Protein 1VJL (pdb70)

Radius of gyration: 20.39 Å; Cα contacts (8 Å, |Δi|>4): 576; chains: 2; bounding box: 59×48×48 Å

InterPro domains:
  IPR003729 Bifunctional nuclease domain [PF02577] (20-141)
  IPR003729 Bifunctional nuclease domain [PS51658] (1-141)
  IPR036104 Bifunctional nuclease superfamily [G3DSA:3.10.690.10] (1-151)
  IPR036104 Bifunctional nuclease superfamily [SSF103256] (2-145)

Structure (mmCIF, N/CA/C/O backbone):
data_1VJL
#
_entry.id   1VJL
#
_cell.length_a   43.509
_cell.length_b   51.061
_cell.length_c   72.974
_cell.angle_alpha   90.00
_cell.angle_beta   97.39
_cell.angle_gamma   90.00
#
_symmetry.space_group_name_H-M   'P 1 21 1'
#
loop_
_entity.id
_entity.type
_entity.pdbx_description
1 polymer 'hypothetical protein TM0160'
2 non-polymer 'CHLORIDE ION'
3 non-polymer 'UNKNOWN LIGAND'
4 water water
#
loop_
_atom_site.group_PDB
_atom_site.id
_atom_site.type_symbol
_atom_site.label_atom_id
_atom_site.label_alt_id
_atom_site.label_comp_id
_atom_site.label_asym_id
_atom_site.label_entity_id
_atom_site.label_seq_id
_atom_site.pdbx_PDB_ins_code
_atom_site.Cartn_x
_atom_site.Cartn_y
_atom_site.Cartn_z
_atom_site.occupancy
_atom_site.B_iso_or_equiv
_atom_site.auth_seq_id
_atom_site.auth_comp_id
_atom_site.auth_asym_id
_atom_site.auth_atom_id
_atom_site.pdbx_PDB_model_num
ATOM 1 N N . HIS A 1 12 ? -13.965 19.277 30.842 1.00 55.78 0 HIS A N 1
ATOM 2 C CA . HIS A 1 12 ? -13.277 17.944 30.790 1.00 55.98 0 HIS A CA 1
ATOM 3 C C . HIS A 1 12 ? -13.299 17.409 29.318 1.00 55.90 0 HIS A C 1
ATOM 4 O O . HIS A 1 12 ? -12.639 18.011 28.452 1.00 55.35 0 HIS A O 1
ATOM 19 N N . ARG A 1 14 ? -15.053 14.505 25.993 1.00 50.02 2 ARG A N 1
ATOM 20 C CA . ARG A 1 14 ? -16.191 13.896 25.331 1.00 48.14 2 ARG A CA 1
ATOM 21 C C . ARG A 1 14 ? -15.781 12.544 24.808 1.00 46.58 2 ARG A C 1
ATOM 22 O O . ARG A 1 14 ? -14.675 12.398 24.326 1.00 43.67 2 ARG A O 1
ATOM 30 N N . LYS A 1 15 ? -16.655 11.556 24.938 1.00 45.58 3 LYS A N 1
ATOM 31 C CA . LYS A 1 15 ? -16.354 10.240 24.422 1.00 46.18 3 LYS A CA 1
ATOM 32 C C . LYS A 1 15 ? -16.439 10.288 22.908 1.00 44.94 3 LYS A C 1
ATOM 33 O O . LYS A 1 15 ? -17.277 10.983 22.359 1.00 44.78 3 LYS A O 1
ATOM 39 N N . ALA A 1 16 ? -15.513 9.593 22.243 1.00 44.13 4 ALA A N 1
ATOM 40 C CA . ALA A 1 16 ? -15.439 9.569 20.794 1.00 43.06 4 ALA A CA 1
ATOM 41 C C . ALA A 1 16 ? -15.290 8.122 20.338 1.00 43.24 4 ALA A C 1
ATOM 42 O O . ALA A 1 16 ? -15.057 7.224 21.152 1.00 44.25 4 ALA A O 1
ATOM 44 N N . TRP A 1 17 ? -15.473 7.897 19.049 1.00 42.55 5 TRP A N 1
ATOM 45 C CA . TRP A 1 17 ? -15.290 6.568 18.455 1.00 42.61 5 TRP A CA 1
ATOM 46 C C . TRP A 1 17 ? -14.756 6.801 17.062 1.00 41.82 5 TRP A C 1
ATOM 47 O O . TRP A 1 17 ? -14.974 7.854 16.495 1.00 41.04 5 TRP A O 1
ATOM 58 N N . VAL A 1 18 ? -14.078 5.814 16.502 1.00 41.94 6 VAL A N 1
ATOM 59 C CA . VAL A 1 18 ? -13.648 5.914 15.091 1.00 41.42 6 VAL A CA 1
ATOM 60 C C . VAL A 1 18 ? -14.857 5.682 14.219 1.00 41.58 6 VAL A C 1
ATOM 61 O O . VAL A 1 18 ? -15.343 4.559 14.129 1.00 40.42 6 VAL A O 1
ATOM 65 N N . LYS A 1 19 ? -15.303 6.733 13.511 1.00 41.09 7 LYS A N 1
ATOM 66 C CA . LYS A 1 19 ? -16.414 6.657 12.588 1.00 42.46 7 LYS A CA 1
ATOM 67 C C . LYS A 1 19 ? -15.899 6.007 11.319 1.00 42.55 7 LYS A C 1
ATOM 68 O O . LYS A 1 19 ? -16.518 5.089 10.747 1.00 41.54 7 LYS A O 1
ATOM 74 N N . THR A 1 20 ? -14.740 6.447 10.857 1.00 43.17 8 THR A N 1
ATOM 75 C CA . THR A 1 20 ? -14.249 5.974 9.585 1.00 43.75 8 THR A CA 1
ATOM 76 C C . THR A 1 20 ? -12.748 6.224 9.469 1.00 43.22 8 THR A C 1
ATOM 77 O O . THR A 1 20 ? -12.219 7.100 10.114 1.00 41.59 8 THR A O 1
ATOM 81 N N . LEU A 1 21 ? -12.071 5.376 8.713 1.00 43.60 9 LEU A N 1
ATOM 82 C CA . LEU A 1 21 ? -10.688 5.584 8.287 1.00 44.63 9 LEU A CA 1
ATOM 83 C C . LEU A 1 21 ? -10.687 5.529 6.786 1.00 46.15 9 LEU A C 1
ATOM 84 O O . LEU A 1 21 ? -11.140 4.541 6.207 1.00 46.05 9 LEU A O 1
ATOM 89 N N . ALA A 1 22 ? -10.172 6.574 6.137 1.00 47.62 10 ALA A N 1
ATOM 90 C CA . ALA A 1 22 ? -10.092 6.595 4.688 1.00 48.37 10 ALA A CA 1
ATOM 91 C C . ALA A 1 22 ? -8.866 7.346 4.181 1.00 48.67 10 ALA A C 1
ATOM 92 O O . ALA A 1 22 ? -8.238 8.049 4.938 1.00 48.03 10 ALA A O 1
ATOM 94 N N . LEU A 1 23 ? -8.529 7.152 2.895 1.00 48.95 11 LEU A N 1
ATOM 95 C CA . LEU A 1 23 ? -7.533 7.970 2.206 1.00 48.96 11 LEU A CA 1
ATOM 96 C C . LEU A 1 23 ? -8.247 9.235 1.773 1.00 48.45 11 LEU A C 1
ATOM 97 O O . LEU A 1 23 ? -9.263 9.191 1.094 1.00 49.29 11 LEU A O 1
ATOM 102 N N . ASP A 1 24 ? -7.741 10.366 2.226 1.00 48.14 12 ASP A N 1
ATOM 103 C CA . ASP A 1 24 ? -8.127 11.661 1.708 1.00 47.67 12 ASP A CA 1
ATOM 104 C C . ASP A 1 24 ? -8.150 11.618 0.169 1.00 48.29 12 ASP A C 1
ATOM 105 O O . ASP A 1 24 ? -7.132 11.368 -0.432 1.00 48.02 12 ASP A O 1
ATOM 110 N N . ARG A 1 25 ? -9.296 11.871 -0.453 1.00 48.48 13 ARG A N 1
ATOM 111 C CA . ARG A 1 25 ? -9.417 11.777 -1.924 1.00 49.38 13 ARG A CA 1
ATOM 112 C C . ARG A 1 25 ? -8.639 12.837 -2.707 1.00 49.18 13 ARG A C 1
ATOM 113 O O . ARG A 1 25 ? -8.947 13.044 -3.861 1.00 50.46 13 ARG A O 1
ATOM 121 N N . VAL A 1 26 ? -7.680 13.545 -2.110 1.00 49.05 14 VAL A N 1
ATOM 122 C CA . VAL A 1 26 ? -6.860 14.489 -2.887 1.00 49.03 14 VAL A CA 1
ATOM 123 C C . VAL A 1 26 ? -5.412 14.235 -2.592 1.00 48.67 14 VAL A C 1
ATOM 124 O O . VAL A 1 26 ? -4.633 14.031 -3.513 1.00 48.70 14 VAL A O 1
ATOM 128 N N . SER A 1 27 ? -5.066 14.265 -1.318 1.00 48.71 15 SER A N 1
ATOM 129 C CA . SER A 1 27 ? -3.733 13.898 -0.832 1.00 49.07 15 SER A CA 1
ATOM 130 C C . SER A 1 27 ? -3.466 12.373 -0.710 1.00 49.07 15 SER A C 1
ATOM 131 O O . SER A 1 27 ? -2.335 11.966 -0.457 1.00 47.67 15 SER A O 1
ATOM 134 N N . ASN A 1 28 ? -4.500 11.552 -0.904 1.00 49.62 16 ASN A N 1
ATOM 135 C CA . ASN A 1 28 ? -4.402 10.072 -0.888 1.00 49.96 16 ASN A CA 1
ATOM 136 C C . ASN A 1 28 ? -3.582 9.567 0.288 1.00 50.04 16 ASN A C 1
ATOM 137 O O . ASN A 1 28 ? -2.774 8.631 0.199 1.00 51.83 16 ASN A O 1
ATOM 142 N N . THR A 1 29 ? -3.834 10.209 1.419 1.00 48.48 17 THR A N 1
ATOM 143 C CA . THR A 1 29 ? -3.285 9.795 2.664 1.00 47.29 17 THR A CA 1
ATOM 144 C C . THR A 1 29 ? -4.408 9.667 3.695 1.00 45.75 17 THR A C 1
ATOM 145 O O . THR A 1 29 ? -5.454 10.318 3.580 1.00 44.74 17 THR A O 1
ATOM 149 N N . PRO A 1 30 ? -4.166 8.820 4.695 1.00 43.26 18 PRO A N 1
ATOM 150 C CA . PRO A 1 30 ? -5.160 8.438 5.674 1.00 42.50 18 PRO A CA 1
ATOM 151 C C . PRO A 1 30 ? -5.664 9.559 6.563 1.00 41.74 18 PRO A C 1
ATOM 152 O O . PRO A 1 30 ? -4.881 10.379 7.099 1.00 41.40 18 PRO A O 1
ATOM 156 N N . VAL A 1 31 ? -6.974 9.580 6.770 1.00 40.61 19 VAL A N 1
ATOM 157 C CA . VAL A 1 31 ? -7.561 10.437 7.783 1.00 40.01 19 VAL A CA 1
ATOM 158 C C . VAL A 1 31 ? -8.547 9.612 8.594 1.00 40.59 19 VAL A C 1
ATOM 159 O O . VAL A 1 31 ? -9.320 8.814 8.045 1.00 41.13 19 VAL A O 1
ATOM 163 N N . VAL A 1 32 ? -8.462 9.769 9.894 1.00 41.40 20 VAL A N 1
ATOM 164 C CA . VAL A 1 32 ? -9.354 9.092 10.850 1.00 42.33 20 VAL A CA 1
ATOM 165 C C . VAL A 1 32 ? -10.447 10.121 11.161 1.00 42.04 20 VAL A C 1
ATOM 166 O O . VAL A 1 32 ? -10.123 11.190 11.688 1.00 41.52 20 VAL A O 1
ATOM 170 N N . ILE A 1 33 ? -11.707 9.822 10.844 1.00 40.70 21 ILE A N 1
ATOM 171 C CA . ILE A 1 33 ? -12.825 10.667 11.299 1.00 40.68 21 ILE A CA 1
ATOM 172 C C . ILE A 1 33 ? -13.321 10.085 12.614 1.00 40.32 21 ILE A C 1
ATOM 173 O O . ILE A 1 33 ? -13.850 8.963 12.645 1.00 39.43 21 ILE A O 1
ATOM 178 N N . LEU A 1 34 ? -13.148 10.845 13.696 1.00 39.28 22 LEU A N 1
ATOM 179 C CA . LEU A 1 34 ? -13.686 10.486 14.976 1.00 38.90 22 LEU A CA 1
ATOM 180 C C . LEU A 1 34 ? -15.029 11.149 15.183 1.00 38.22 22 LEU A C 1
ATOM 181 O O . LEU A 1 34 ? -15.145 12.338 14.966 1.00 36.72 22 LEU A O 1
ATOM 186 N N . GLY A 1 35 ? -16.014 10.380 15.631 1.00 36.33 23 GLY A N 1
ATOM 187 C CA . GLY A 1 35 ? -17.323 10.901 15.944 1.00 36.55 23 GLY A CA 1
ATOM 188 C C . GLY A 1 35 ? -17.312 11.295 17.403 1.00 37.91 23 GLY A C 1
ATOM 189 O O . GLY A 1 35 ? -16.631 10.674 18.222 1.00 39.65 23 GLY A O 1
ATOM 190 N N . ILE A 1 36 ? -18.010 12.357 17.745 1.00 38.09 24 ILE A N 1
ATOM 191 C CA . ILE A 1 36 ? -18.077 12.815 19.141 1.00 38.45 24 ILE A CA 1
ATOM 192 C C . ILE A 1 36 ? -19.436 12.382 19.667 1.00 40.18 24 ILE A C 1
ATOM 193 O O . ILE A 1 36 ? -20.479 12.914 19.268 1.00 38.39 24 ILE A O 1
ATOM 198 N N . GLU A 1 37 ? -19.446 11.395 20.554 1.00 42.18 25 GLU A N 1
ATOM 199 C CA . GLU A 1 37 ? -20.730 10.934 21.067 1.00 44.83 25 GLU A CA 1
ATOM 200 C C . GLU A 1 37 ? -21.533 12.074 21.725 1.00 44.62 25 GLU A C 1
ATOM 201 O O . GLU A 1 37 ? -20.980 13.039 22.303 1.00 45.84 25 GLU A O 1
ATOM 207 N N . GLY A 1 38 ? -22.843 11.984 21.579 1.00 44.67 26 GLY A N 1
ATOM 208 C CA . GLY A 1 38 ? -23.748 12.988 22.113 1.00 44.54 26 GLY A CA 1
ATOM 209 C C . GLY A 1 38 ? -23.861 14.196 21.208 1.00 43.89 26 GLY A C 1
ATOM 210 O O . GLY A 1 38 ? -24.521 15.183 21.587 1.00 45.14 26 GLY A O 1
ATOM 211 N N . THR A 1 39 ? -23.233 14.127 20.021 1.00 42.97 27 THR A N 1
ATOM 212 C CA . THR A 1 39 ? -23.301 15.190 19.022 1.00 41.46 27 THR A CA 1
ATOM 213 C C . THR A 1 39 ? -23.349 14.694 17.582 1.00 40.37 27 THR A C 1
ATOM 214 O O . THR A 1 39 ? -23.137 13.523 17.297 1.00 41.49 27 THR A O 1
ATOM 218 N N . ASN A 1 40 ? -23.575 15.635 16.682 1.00 38.95 28 ASN A N 1
ATOM 219 C CA . ASN A 1 40 ? -23.376 15.427 15.242 1.00 38.63 28 ASN A CA 1
ATOM 220 C C . ASN A 1 40 ? -22.030 15.941 14.705 1.00 37.91 28 ASN A C 1
ATOM 221 O O . ASN A 1 40 ? -21.852 16.206 13.517 1.00 37.71 28 ASN A O 1
ATOM 226 N N . ARG A 1 41 ? -21.071 16.027 15.593 1.00 38.31 29 ARG A N 1
ATOM 227 C CA . ARG A 1 41 ? -19.793 16.601 15.265 1.00 38.28 29 ARG A CA 1
ATOM 228 C C . ARG A 1 41 ? -18.771 15.513 15.021 1.00 37.80 29 ARG A C 1
ATOM 229 O O . ARG A 1 41 ? -18.855 14.440 15.599 1.00 37.56 29 ARG A O 1
ATOM 237 N N . VAL A 1 42 ? -17.782 15.816 14.186 1.00 36.75 30 VAL A N 1
ATOM 238 C CA . VAL A 1 42 ? -16.673 14.901 13.984 1.00 36.23 30 VAL A CA 1
ATOM 239 C C . VAL A 1 42 ? -15.364 15.653 13.991 1.00 36.47 30 VAL A C 1
ATOM 240 O O . VAL A 1 42 ? -15.296 16.835 13.619 1.00 36.01 30 VAL A O 1
ATOM 244 N N . LEU A 1 43 ? -14.342 14.916 14.379 1.00 37.57 31 LEU A N 1
ATOM 245 C CA . LEU A 1 43 ? -12.955 15.414 14.417 1.00 38.71 31 LEU A CA 1
ATOM 246 C C . LEU A 1 43 ? -12.067 14.591 13.473 1.00 37.48 31 LEU A C 1
ATOM 247 O O . LEU A 1 43 ? -11.737 13.424 13.793 1.00 36.34 31 LEU A O 1
ATOM 252 N N . PRO A 1 44 ? -11.668 15.176 12.337 1.00 37.68 32 PRO A N 1
ATOM 253 C CA . PRO A 1 44 ? -10.732 14.515 11.446 1.00 38.12 32 PRO A CA 1
ATOM 254 C C . PRO A 1 44 ? -9.273 14.591 11.944 1.00 38.93 32 PRO A C 1
ATOM 255 O O . PRO A 1 44 ? -8.836 15.662 12.372 1.00 37.31 32 PRO A O 1
ATOM 259 N N . ILE A 1 45 ? -8.562 13.468 11.951 1.00 39.36 33 ILE A N 1
ATOM 260 C CA . ILE A 1 45 ? -7.122 13.462 12.268 1.00 40.34 33 ILE A CA 1
ATOM 261 C C . ILE A 1 45 ? -6.362 12.740 11.180 1.00 42.40 33 ILE A C 1
ATOM 262 O O . ILE A 1 45 ? -6.632 11.560 10.913 1.00 43.66 33 ILE A O 1
ATOM 267 N N . TRP A 1 46 ? -5.430 13.436 10.536 1.00 42.73 34 TRP A N 1
ATOM 268 C CA . TRP A 1 46 ? -4.624 12.880 9.438 1.00 44.57 34 TRP A CA 1
ATOM 269 C C . TRP A 1 46 ? -3.453 12.111 10.050 1.00 45.32 34 TRP A C 1
ATOM 270 O O . TRP A 1 46 ? -2.832 12.588 11.000 1.00 46.51 34 TRP A O 1
ATOM 281 N N . ILE A 1 47 ? -3.189 10.917 9.535 1.00 43.82 35 ILE A N 1
ATOM 282 C CA . ILE A 1 47 ? -2.144 10.068 10.077 1.00 44.31 35 ILE A CA 1
ATOM 283 C C . ILE A 1 47 ? -1.291 9.539 8.930 1.00 43.44 35 ILE A C 1
ATOM 284 O O . ILE A 1 47 ? -1.636 9.714 7.765 1.00 44.02 35 ILE A O 1
ATOM 289 N N . GLY A 1 48 ? -0.166 8.888 9.270 1.00 44.67 36 GLY A N 1
ATOM 290 C CA . GLY A 1 48 ? 0.757 8.382 8.241 1.00 43.98 36 GLY A CA 1
ATOM 291 C C . GLY A 1 48 ? 0.250 7.114 7.579 1.00 43.19 36 GLY A C 1
ATOM 292 O O . GLY A 1 48 ? -0.719 6.514 8.042 1.00 41.24 36 GLY A O 1
ATOM 293 N N . ALA A 1 49 ? 0.905 6.736 6.477 1.00 41.91 37 ALA A N 1
ATOM 294 C CA . ALA A 1 49 ? 0.535 5.572 5.719 1.00 41.11 37 ALA A CA 1
ATOM 295 C C . ALA A 1 49 ? 0.638 4.330 6.581 1.00 41.62 37 ALA A C 1
ATOM 296 O O . ALA A 1 49 ? -0.313 3.603 6.737 1.00 41.28 37 ALA A O 1
ATOM 298 N N . CYS A 1 50 ? 1.774 4.122 7.201 1.00 42.66 38 CYS A N 1
ATOM 299 C CA . CYS A 1 50 ? 1.918 2.999 8.119 1.00 43.61 38 CYS A CA 1
ATOM 300 C C . CYS A 1 50 ? 0.976 2.981 9.286 1.00 44.33 38 CYS A C 1
ATOM 301 O O . CYS A 1 50 ? 0.544 1.912 9.670 1.00 44.84 38 CYS A O 1
ATOM 304 N N . GLU A 1 51 ? 0.677 4.131 9.891 1.00 44.41 39 GLU A N 1
ATOM 305 C CA . GLU A 1 51 ? -0.256 4.162 11.026 1.00 44.00 39 GLU A CA 1
ATOM 306 C C . GLU A 1 51 ? -1.663 3.823 10.513 1.00 44.01 39 GLU A C 1
ATOM 307 O O . GLU A 1 51 ? -2.401 3.095 11.151 1.00 45.48 39 GLU A O 1
ATOM 313 N N . GLY A 1 52 ? -2.008 4.333 9.344 1.00 41.67 40 GLY A N 1
ATOM 314 C CA . GLY A 1 52 ? -3.318 4.075 8.729 1.00 41.27 40 GLY A CA 1
ATOM 315 C C . GLY A 1 52 ? -3.520 2.606 8.416 1.00 42.15 40 GLY A C 1
ATOM 316 O O . GLY A 1 52 ? -4.570 2.064 8.675 1.00 42.35 40 GLY A O 1
ATOM 317 N N . HIS A 1 53 ? -2.503 1.953 7.867 1.00 42.88 41 HIS A N 1
ATOM 318 C CA . HIS A 1 53 ? -2.545 0.488 7.656 1.00 43.71 41 HIS A CA 1
ATOM 319 C C . HIS A 1 53 ? -2.732 -0.287 8.968 1.00 43.51 41 HIS A C 1
ATOM 320 O O . HIS A 1 53 ? -3.540 -1.196 9.032 1.00 45.00 41 HIS A O 1
ATOM 327 N N . ALA A 1 54 ? -2.011 0.092 10.006 1.00 44.10 42 ALA A N 1
ATOM 328 C CA . ALA A 1 54 ? -2.110 -0.554 11.324 1.00 44.03 42 ALA A CA 1
ATOM 329 C C . ALA A 1 54 ? -3.507 -0.366 11.888 1.00 44.09 42 ALA A C 1
ATOM 330 O O . ALA A 1 54 ? -4.080 -1.268 12.467 1.00 45.61 42 ALA A O 1
ATOM 332 N N . LEU A 1 55 ? -4.070 0.826 11.700 1.00 43.80 43 LEU A N 1
ATOM 333 C CA . LEU A 1 55 ? -5.420 1.104 12.184 1.00 43.48 43 LEU A CA 1
ATOM 334 C C . LEU A 1 55 ? -6.455 0.352 11.376 1.00 42.34 43 LEU A C 1
ATOM 335 O O . LEU A 1 55 ? -7.410 -0.105 11.919 1.00 43.04 43 LEU A O 1
ATOM 340 N N . ALA A 1 56 ? -6.268 0.251 10.076 1.00 41.15 44 ALA A N 1
ATOM 341 C CA . ALA A 1 56 ? -7.175 -0.540 9.242 1.00 41.31 44 ALA A CA 1
ATOM 342 C C . ALA A 1 56 ? -7.234 -1.982 9.740 1.00 41.40 44 ALA A C 1
ATOM 343 O O . ALA A 1 56 ? -8.314 -2.569 9.906 1.00 39.72 44 ALA A O 1
ATOM 345 N N . LEU A 1 57 ? -6.055 -2.571 9.911 1.00 41.76 45 LEU A N 1
ATOM 346 C CA . LEU A 1 57 ? -5.974 -3.958 10.323 1.00 42.58 45 LEU A CA 1
ATOM 347 C C . LEU A 1 57 ? -6.721 -4.129 11.622 1.00 42.36 45 LEU A C 1
ATOM 348 O O . LEU A 1 57 ? -7.486 -5.075 11.774 1.00 42.09 45 LEU A O 1
ATOM 353 N N . ALA A 1 58 ? -6.537 -3.163 12.524 1.00 42.24 46 ALA A N 1
ATOM 354 C CA . ALA A 1 58 ? -7.162 -3.212 13.846 1.00 42.32 46 ALA A CA 1
ATOM 355 C C . ALA A 1 58 ? -8.681 -3.041 13.714 1.00 42.48 46 ALA A C 1
ATOM 356 O O . ALA A 1 58 ? -9.459 -3.719 14.363 1.00 41.60 46 ALA A O 1
ATOM 366 N N . GLU A 1 60 ? -10.517 -3.815 11.227 1.00 45.38 48 GLU A N 1
ATOM 367 C CA . GLU A 1 60 ? -11.021 -5.043 10.621 1.00 46.27 48 GLU A CA 1
ATOM 368 C C . GLU A 1 60 ? -11.050 -6.180 11.617 1.00 46.99 48 GLU A C 1
ATOM 369 O O . GLU A 1 60 ? -11.691 -7.189 11.377 1.00 46.18 48 GLU A O 1
ATOM 375 N N . LYS A 1 61 ? -10.350 -5.987 12.731 1.00 48.63 49 LYS A N 1
ATOM 376 C CA . LYS A 1 61 ? -10.162 -6.987 13.771 1.00 50.45 49 LYS A CA 1
ATOM 377 C C . LYS A 1 61 ? -9.534 -8.189 13.093 1.00 52.50 49 LYS A C 1
ATOM 378 O O . LYS A 1 61 ? -9.909 -9.314 13.263 1.00 51.80 49 LYS A O 1
ATOM 392 N N . GLU A 1 63 ? -7.251 -11.115 12.171 1.00 58.19 51 GLU A N 1
ATOM 393 C CA . GLU A 1 63 ? -6.547 -12.145 12.953 1.00 58.08 51 GLU A CA 1
ATOM 394 C C . GLU A 1 63 ? -5.267 -12.581 12.238 1.00 57.29 51 GLU A C 1
ATOM 395 O O . GLU A 1 63 ? -5.319 -13.019 11.080 1.00 56.90 51 GLU A O 1
ATOM 397 N N . PHE A 1 64 ? -4.130 -12.460 12.925 1.00 56.97 52 PHE A N 1
ATOM 398 C CA . PHE A 1 64 ? -2.818 -12.793 12.338 1.00 56.49 52 PHE A CA 1
ATOM 399 C C . PHE A 1 64 ? -2.050 -13.763 13.159 1.00 54.98 52 PHE A C 1
ATOM 400 O O . PHE A 1 64 ? -2.036 -13.638 14.370 1.00 54.38 52 PHE A O 1
ATOM 408 N N . PRO A 1 65 ? -1.320 -14.657 12.499 1.00 53.04 53 PRO A N 1
ATOM 409 C CA . PRO A 1 65 ? -0.496 -15.627 13.192 1.00 51.99 53 PRO A CA 1
ATOM 410 C C . PRO A 1 65 ? 0.606 -15.010 14.027 1.00 50.57 53 PRO A C 1
ATOM 411 O O . PRO A 1 65 ? 0.949 -15.575 15.071 1.00 50.72 53 PRO A O 1
ATOM 415 N N . ARG A 1 66 ? 1.157 -13.871 13.587 1.00 48.35 54 ARG A N 1
ATOM 416 C CA . ARG A 1 66 ? 2.232 -13.211 14.311 1.00 46.51 54 ARG A CA 1
ATOM 417 C C . ARG A 1 66 ? 1.799 -11.859 14.869 1.00 45.31 54 ARG A C 1
ATOM 418 O O . ARG A 1 66 ? 1.034 -11.138 14.245 1.00 45.36 54 ARG A O 1
ATOM 426 N N . PRO A 1 67 ? 2.321 -11.509 16.037 1.00 44.94 55 PRO A N 1
ATOM 427 C CA . PRO A 1 67 ? 2.026 -10.213 16.651 1.00 45.66 55 PRO A CA 1
ATOM 428 C C . PRO A 1 67 ? 2.577 -9.074 15.844 1.00 45.10 55 PRO A C 1
ATOM 429 O O . PRO A 1 67 ? 3.762 -9.056 15.577 1.00 46.48 55 PRO A O 1
ATOM 433 N N . LEU A 1 68 ? 1.726 -8.113 15.469 1.00 44.23 56 LEU A N 1
ATOM 434 C CA . LEU A 1 68 ? 2.193 -6.872 14.891 1.00 43.40 56 LEU A CA 1
ATOM 435 C C . LEU A 1 68 ? 2.583 -5.974 16.041 1.00 42.47 56 LEU A C 1
ATOM 436 O O . LEU A 1 68 ? 2.496 -6.398 17.168 1.00 41.78 56 LEU A O 1
ATOM 441 N N . THR A 1 69 ? 3.052 -4.758 15.767 1.00 41.93 57 THR A N 1
ATOM 442 C CA . THR A 1 69 ? 3.730 -3.919 16.760 1.00 42.46 57 THR A CA 1
ATOM 443 C C . THR A 1 69 ? 2.818 -3.563 17.882 1.00 42.12 57 THR A C 1
ATOM 444 O O . THR A 1 69 ? 3.215 -3.566 19.039 1.00 41.83 57 THR A O 1
ATOM 448 N N . HIS A 1 70 ? 1.563 -3.268 17.554 1.00 42.54 58 HIS A N 1
ATOM 449 C CA . HIS A 1 70 ? 0.635 -2.878 18.605 1.00 42.28 58 HIS A CA 1
ATOM 450 C C . HIS A 1 70 ? 0.228 -4.040 19.419 1.00 41.85 58 HIS A C 1
ATOM 451 O O . HIS A 1 70 ? 0.023 -3.907 20.598 1.00 42.15 58 HIS A O 1
ATOM 458 N N . ASP A 1 71 ? 0.128 -5.205 18.798 1.00 42.85 59 ASP A N 1
ATOM 459 C CA . ASP A 1 71 ? -0.087 -6.391 19.573 1.00 43.10 59 ASP A CA 1
ATOM 460 C C . ASP A 1 71 ? 1.017 -6.668 20.562 1.00 43.37 59 ASP A C 1
ATOM 461 O O . ASP A 1 71 ? 0.748 -7.186 21.646 1.00 42.41 59 ASP A O 1
ATOM 466 N N . LEU A 1 72 ? 2.256 -6.423 20.141 1.00 43.04 60 LEU A N 1
ATOM 467 C CA . LEU A 1 72 ? 3.414 -6.639 20.971 1.00 41.93 60 LEU A CA 1
ATOM 468 C C . LEU A 1 72 ? 3.318 -5.706 22.150 1.00 41.98 60 LEU A C 1
ATOM 469 O O . LEU A 1 72 ? 3.589 -6.094 23.272 1.00 40.69 60 LEU A O 1
ATOM 474 N N . LEU A 1 73 ? 2.927 -4.473 21.906 1.00 42.43 61 LEU A N 1
ATOM 475 C CA . LEU A 1 73 ? 2.794 -3.533 23.011 1.00 42.09 61 LEU A CA 1
ATOM 476 C C . LEU A 1 73 ? 1.761 -4.020 23.974 1.00 41.92 61 LEU A C 1
ATOM 477 O O . LEU A 1 73 ? 1.932 -3.910 25.168 1.00 42.16 61 LEU A O 1
ATOM 482 N N . LEU A 1 74 ? 0.641 -4.522 23.474 1.00 42.86 62 LEU A N 1
ATOM 483 C CA . LEU A 1 74 ? -0.419 -4.951 24.390 1.00 41.99 62 LEU A CA 1
ATOM 484 C C . LEU A 1 74 ? 0.043 -6.175 25.121 1.00 41.67 62 LEU A C 1
ATOM 485 O O . LEU A 1 74 ? -0.286 -6.344 26.302 1.00 40.77 62 LEU A O 1
ATOM 490 N N . SER A 1 75 ? 0.844 -7.033 24.503 1.00 41.35 63 SER A N 1
ATOM 491 C CA . SER A 1 75 ? 1.343 -8.207 25.310 1.00 42.68 63 SER A CA 1
ATOM 492 C C . SER A 1 75 ? 2.323 -7.804 26.372 1.00 42.23 63 SER A C 1
ATOM 493 O O . SER A 1 75 ? 2.467 -8.489 27.329 1.00 42.67 63 SER A O 1
ATOM 496 N N . VAL A 1 76 ? 3.078 -6.743 26.131 1.00 43.89 64 VAL A N 1
ATOM 497 C CA . VAL A 1 76 ? 3.966 -6.189 27.158 1.00 43.25 64 VAL A CA 1
ATOM 498 C C . VAL A 1 76 ? 3.164 -5.691 28.336 1.00 43.19 64 VAL A C 1
ATOM 499 O O . VAL A 1 76 ? 3.496 -5.958 29.491 1.00 42.82 64 VAL A O 1
ATOM 503 N N . LEU A 1 77 ? 2.080 -4.982 28.027 1.00 43.83 65 LEU A N 1
ATOM 504 C CA . LEU A 1 77 ? 1.172 -4.487 29.056 1.00 44.00 65 LEU A CA 1
ATOM 505 C C . LEU A 1 77 ? 0.697 -5.643 29.914 1.00 44.37 65 LEU A C 1
ATOM 506 O O . LEU A 1 77 ? 0.850 -5.642 31.123 1.00 43.74 65 LEU A O 1
ATOM 511 N N . GLU A 1 78 ? 0.171 -6.654 29.240 1.00 45.59 66 GLU A N 1
ATOM 512 C CA . GLU A 1 78 ? -0.368 -7.850 29.906 1.00 46.51 66 GLU A CA 1
ATOM 513 C C . GLU A 1 78 ? 0.656 -8.547 30.789 1.00 45.86 66 GLU A C 1
ATOM 514 O O . GLU A 1 78 ? 0.381 -8.871 31.940 1.00 46.30 66 GLU A O 1
ATOM 520 N N . SER A 1 79 ? 1.839 -8.794 30.247 1.00 45.78 67 SER A N 1
ATOM 521 C CA . SER A 1 79 ? 2.978 -9.333 30.994 1.00 44.90 67 SER A CA 1
ATOM 522 C C . SER A 1 79 ? 3.297 -8.557 32.247 1.00 44.82 67 SER A C 1
ATOM 523 O O . SER A 1 79 ? 3.658 -9.135 33.261 1.00 43.83 67 SER A O 1
ATOM 526 N N . LEU A 1 80 ? 3.146 -7.249 32.193 1.00 44.39 68 LEU A N 1
ATOM 527 C CA . LEU A 1 80 ? 3.461 -6.395 33.332 1.00 44.72 68 LEU A CA 1
ATOM 528 C C . LEU A 1 80 ? 2.233 -6.079 34.192 1.00 44.79 68 LEU A C 1
ATOM 529 O O . LEU A 1 80 ? 2.290 -5.242 35.093 1.00 45.44 68 LEU A O 1
ATOM 534 N N . GLU A 1 81 ? 1.134 -6.788 33.943 1.00 45.16 69 GLU A N 1
ATOM 535 C CA . GLU A 1 81 ? -0.105 -6.685 34.745 1.00 44.71 69 GLU A CA 1
ATOM 536 C C . GLU A 1 81 ? -0.718 -5.293 34.664 1.00 44.43 69 GLU A C 1
ATOM 537 O O . GLU A 1 81 ? -0.914 -4.610 35.661 1.00 44.23 69 GLU A O 1
ATOM 543 N N . ALA A 1 82 ? -1.016 -4.896 33.434 1.00 44.56 70 ALA A N 1
ATOM 544 C CA . ALA A 1 82 ? -1.503 -3.586 33.129 1.00 45.01 70 ALA A CA 1
ATOM 545 C C . ALA A 1 82 ? -2.368 -3.698 31.889 1.00 44.96 70 ALA A C 1
ATOM 546 O O . ALA A 1 82 ? -2.193 -4.619 31.041 1.00 43.46 70 ALA A O 1
ATOM 548 N N . ARG A 1 83 ? -3.262 -2.726 31.744 1.00 44.42 71 ARG A N 1
ATOM 549 C CA . ARG A 1 83 ? -4.137 -2.697 30.594 1.00 44.95 71 ARG A CA 1
ATOM 550 C C . ARG A 1 83 ? -4.277 -1.279 30.131 1.00 43.47 71 ARG A C 1
ATOM 551 O O . ARG A 1 83 ? -4.058 -0.347 30.903 1.00 42.79 71 ARG A O 1
ATOM 559 N N . VAL A 1 84 ? -4.683 -1.118 28.883 1.00 42.90 72 VAL A N 1
ATOM 560 C CA . VAL A 1 84 ? -5.121 0.198 28.398 1.00 43.39 72 VAL A CA 1
ATOM 561 C C . VAL A 1 84 ? -6.441 0.546 29.099 1.00 43.32 72 VAL A C 1
ATOM 562 O O . VAL A 1 84 ? -7.360 -0.287 29.192 1.00 45.20 72 VAL A O 1
ATOM 566 N N . ASP A 1 85 ? -6.490 1.746 29.660 1.00 41.87 73 ASP A N 1
ATOM 567 C CA . ASP A 1 85 ? -7.643 2.216 30.386 1.00 41.42 73 ASP A CA 1
ATOM 568 C C . ASP A 1 85 ? -8.507 3.091 29.510 1.00 41.14 73 ASP A C 1
ATOM 569 O O . ASP A 1 85 ? -9.738 2.960 29.501 1.00 40.43 73 ASP A O 1
ATOM 574 N N . LYS A 1 86 ? -7.851 3.998 28.798 1.00 40.47 74 LYS A N 1
ATOM 575 C CA . LYS A 1 86 ? -8.529 4.942 27.939 1.00 40.78 74 LYS A CA 1
ATOM 576 C C . LYS A 1 86 ? -7.475 5.727 27.229 1.00 40.42 74 LYS A C 1
ATOM 577 O O . LYS A 1 86 ? -6.291 5.680 27.577 1.00 41.16 74 LYS A O 1
ATOM 583 N N . VAL A 1 87 ? -7.924 6.534 26.296 1.00 40.32 75 VAL A N 1
ATOM 584 C CA . VAL A 1 87 ? -7.061 7.264 25.432 1.00 41.07 75 VAL A CA 1
ATOM 585 C C . VAL A 1 87 ? -7.734 8.640 25.292 1.00 40.78 75 VAL A C 1
ATOM 586 O O . VAL A 1 87 ? -8.946 8.705 25.197 1.00 40.27 75 VAL A O 1
ATOM 590 N N . ILE A 1 88 ? -6.946 9.715 25.333 1.00 41.59 76 ILE A N 1
ATOM 591 C CA . ILE A 1 88 ? -7.420 11.076 25.279 1.00 42.35 76 ILE A CA 1
ATOM 592 C C . ILE A 1 88 ? -6.675 11.825 24.185 1.00 43.33 76 ILE A C 1
ATOM 593 O O . ILE A 1 88 ? -5.453 11.851 24.218 1.00 43.13 76 ILE A O 1
ATOM 598 N N . ILE A 1 89 ? -7.399 12.389 23.213 1.00 44.41 77 ILE A N 1
ATOM 599 C CA . ILE A 1 89 ? -6.852 13.377 22.281 1.00 44.87 77 ILE A CA 1
ATOM 600 C C . ILE A 1 89 ? -7.161 14.732 22.886 1.00 44.86 77 ILE A C 1
ATOM 601 O O . ILE A 1 89 ? -8.327 15.111 23.001 1.00 44.73 77 ILE A O 1
ATOM 606 N N . HIS A 1 90 ? -6.118 15.449 23.295 1.00 45.64 78 HIS A N 1
ATOM 607 C CA . HIS A 1 90 ? -6.297 16.579 24.208 1.00 46.09 78 HIS A CA 1
ATOM 608 C C . HIS A 1 90 ? -5.860 17.946 23.702 1.00 46.73 78 HIS A C 1
ATOM 609 O O . HIS A 1 90 ? -6.412 18.974 24.162 1.00 46.88 78 HIS A O 1
ATOM 616 N N . SER A 1 91 ? -4.903 17.993 22.781 1.00 47.32 79 SER A N 1
ATOM 617 C CA . SER A 1 91 ? -4.388 19.275 22.335 1.00 47.69 79 SER A CA 1
ATOM 618 C C . SER A 1 91 ? -4.046 19.287 20.887 1.00 49.16 79 SER A C 1
ATOM 619 O O . SER A 1 91 ? -3.888 18.245 20.273 1.00 47.79 79 SER A O 1
ATOM 622 N N . LEU A 1 92 ? -3.925 20.500 20.357 1.00 50.82 80 LEU A N 1
ATOM 623 C CA . LEU A 1 92 ? -3.441 20.719 19.000 1.00 51.95 80 LEU A CA 1
ATOM 624 C C . LEU A 1 92 ? -2.415 21.837 19.023 1.00 52.59 80 LEU A C 1
ATOM 625 O O . LEU A 1 92 ? -2.642 22.878 19.619 1.00 52.63 80 LEU A O 1
ATOM 630 N N . LYS A 1 93 ? -1.269 21.583 18.403 1.00 53.93 81 LYS A N 1
ATOM 631 C CA . LYS A 1 93 ? -0.179 22.545 18.306 1.00 54.92 81 LYS A CA 1
ATOM 632 C C . LYS A 1 93 ? 0.435 22.405 16.925 1.00 55.03 81 LYS A C 1
ATOM 633 O O . LYS A 1 93 ? 0.874 21.318 16.563 1.00 55.72 81 LYS A O 1
ATOM 639 N N . ASP A 1 94 ? 0.438 23.499 16.162 1.00 55.47 82 ASP A N 1
ATOM 640 C CA . ASP A 1 94 ? 1.071 23.561 14.837 1.00 55.56 82 ASP A CA 1
ATOM 641 C C . ASP A 1 94 ? 0.787 22.323 14.015 1.00 54.66 82 ASP A C 1
ATOM 642 O O . ASP A 1 94 ? 1.698 21.577 13.645 1.00 54.87 82 ASP A O 1
ATOM 647 N N . ASN A 1 95 ? -0.495 22.106 13.752 1.00 53.80 83 ASN A N 1
ATOM 648 C CA . ASN A 1 95 ? -0.954 20.970 12.965 1.00 53.58 83 ASN A CA 1
ATOM 649 C C . ASN A 1 95 ? -0.760 19.611 13.601 1.00 51.47 83 ASN A C 1
ATOM 650 O O . ASN A 1 95 ? -1.013 18.612 12.939 1.00 53.19 83 ASN A O 1
ATOM 655 N N . THR A 1 96 ? -0.321 19.550 14.858 1.00 49.54 84 THR A N 1
ATOM 656 C CA . THR A 1 96 ? -0.117 18.269 15.542 1.00 47.56 84 THR A CA 1
ATOM 657 C C . THR A 1 96 ? -1.074 18.077 16.689 1.00 45.69 84 THR A C 1
ATOM 658 O O . THR A 1 96 ? -1.136 18.913 17.583 1.00 45.07 84 THR A O 1
ATOM 662 N N . PHE A 1 97 ? -1.818 16.978 16.655 1.00 43.49 85 PHE A N 1
ATOM 663 C CA . PHE A 1 97 ? -2.651 16.557 17.788 1.00 43.76 85 PHE A CA 1
ATOM 664 C C . PHE A 1 97 ? -1.788 15.795 18.771 1.00 42.85 85 PHE A C 1
ATOM 665 O O . PHE A 1 97 ? -0.986 14.970 18.377 1.00 42.75 85 PHE A O 1
ATOM 673 N N . TYR A 1 98 ? -1.996 16.066 20.047 1.00 42.15 86 TYR A N 1
ATOM 674 C CA . TYR A 1 98 ? -1.304 15.383 21.140 1.00 43.33 86 TYR A CA 1
ATOM 675 C C . TYR A 1 98 ? -2.293 14.525 21.918 1.00 42.68 86 TYR A C 1
ATOM 676 O O . TYR A 1 98 ? -3.423 14.935 22.172 1.00 42.42 86 TYR A O 1
ATOM 685 N N . ALA A 1 99 ? -1.868 13.314 22.263 1.00 43.24 87 ALA A N 1
ATOM 686 C CA . ALA A 1 99 ? -2.702 12.391 22.996 1.00 43.21 87 ALA A CA 1
ATOM 687 C C . ALA A 1 99 ? -2.044 11.861 24.248 1.00 43.83 87 ALA A C 1
ATOM 688 O O . ALA A 1 99 ? -0.833 11.976 24.447 1.00 42.92 87 ALA A O 1
ATOM 690 N N . THR A 1 100 ? -2.880 11.257 25.088 1.00 43.84 88 THR A N 1
ATOM 691 C CA . THR A 1 100 ? -2.428 10.551 26.266 1.00 43.75 88 THR A CA 1
ATOM 692 C C . THR A 1 100 ? -2.929 9.137 26.221 1.00 43.77 88 THR A C 1
ATOM 693 O O . THR A 1 100 ? -4.143 8.926 26.077 1.00 43.76 88 THR A O 1
ATOM 697 N N . LEU A 1 101 ? -2.011 8.182 26.381 1.00 43.85 89 LEU A N 1
ATOM 698 C CA . LEU A 1 101 ? -2.378 6.790 26.614 1.00 43.93 89 LEU A CA 1
ATOM 699 C C . LEU A 1 101 ? -2.431 6.586 28.108 1.00 44.12 89 LEU A C 1
ATOM 700 O O . LEU A 1 101 ? -1.424 6.747 28.795 1.00 44.57 89 LEU A O 1
ATOM 705 N N . VAL A 1 102 ? -3.628 6.271 28.627 1.00 44.06 90 VAL A N 1
ATOM 706 C CA . VAL A 1 102 ? -3.791 6.045 30.038 1.00 43.93 90 VAL A CA 1
ATOM 707 C C . VAL A 1 102 ? -3.808 4.538 30.198 1.00 44.70 90 VAL A C 1
ATOM 708 O O . VAL A 1 102 ? -4.591 3.824 29.560 1.00 44.58 90 VAL A O 1
ATOM 712 N N . ILE A 1 103 ? -2.859 4.092 31.013 1.00 45.22 91 ILE A N 1
ATOM 713 C CA . ILE A 1 103 ? -2.568 2.698 31.336 1.00 45.40 91 ILE A CA 1
ATOM 714 C C . ILE A 1 103 ? -3.031 2.480 32.759 1.00 45.69 91 ILE A C 1
ATOM 715 O O . ILE A 1 103 ? -2.834 3.341 33.626 1.00 46.54 91 ILE A O 1
ATOM 720 N N . ARG A 1 104 ? -3.652 1.340 33.018 1.00 45.51 92 ARG A N 1
ATOM 721 C CA . ARG A 1 104 ? -3.985 1.003 34.374 1.00 46.16 92 ARG A CA 1
ATOM 722 C C . ARG A 1 104 ? -3.108 -0.118 34.850 1.00 46.02 92 ARG A C 1
ATOM 723 O O . ARG A 1 104 ? -3.054 -1.186 34.229 1.00 46.14 92 ARG A O 1
ATOM 731 N N . ASP A 1 105 ? -2.419 0.153 35.959 1.00 46.45 93 ASP A N 1
ATOM 732 C CA . ASP A 1 105 ? -1.616 -0.862 36.655 1.00 47.11 93 ASP A CA 1
ATOM 733 C C . ASP A 1 105 ? -2.599 -1.716 37.415 1.00 46.54 93 ASP A C 1
ATOM 734 O O . ASP A 1 105 ? -3.313 -1.219 38.278 1.00 47.24 93 ASP A O 1
ATOM 739 N N . LEU A 1 106 ? -2.672 -2.993 37.084 1.00 46.32 94 LEU A N 1
ATOM 740 C CA . LEU A 1 106 ? -3.639 -3.847 37.743 1.00 46.51 94 LEU A CA 1
ATOM 741 C C . LEU A 1 106 ? -3.124 -4.468 39.043 1.00 46.74 94 LEU A C 1
ATOM 742 O O . LEU A 1 106 ? -3.865 -5.265 39.604 1.00 48.10 94 LEU A O 1
ATOM 747 N N . THR A 1 107 ? -1.893 -4.155 39.509 1.00 47.63 95 THR A N 1
ATOM 748 C CA . THR A 1 107 ? -1.365 -4.806 40.735 1.00 49.18 95 THR A CA 1
ATOM 749 C C . THR A 1 107 ? -1.728 -4.044 42.058 1.00 49.27 95 THR A C 1
ATOM 750 O O . THR A 1 107 ? -2.509 -3.025 42.007 1.00 50.46 95 THR A O 1
ATOM 754 N N . ALA A 1 116 ? -5.677 6.188 41.931 1.00 54.73 104 ALA A N 1
ATOM 755 C CA . ALA A 1 116 ? -4.829 6.569 40.811 1.00 55.30 104 ALA A CA 1
ATOM 756 C C . ALA A 1 116 ? -3.619 5.620 40.675 1.00 54.59 104 ALA A C 1
ATOM 757 O O . ALA A 1 116 ? -2.461 5.998 40.926 1.00 55.09 104 ALA A O 1
ATOM 759 N N . ALA A 1 117 ? -3.918 4.373 40.308 1.00 53.41 105 ALA A N 1
ATOM 760 C CA . ALA A 1 117 ? -2.935 3.461 39.721 1.00 52.31 105 ALA A CA 1
ATOM 761 C C . ALA A 1 117 ? -2.984 3.639 38.188 1.00 50.76 105 ALA A C 1
ATOM 762 O O . ALA A 1 117 ? -2.633 2.763 37.373 1.00 51.33 105 ALA A O 1
ATOM 764 N N . LEU A 1 118 ? -3.393 4.824 37.767 1.00 48.65 106 LEU A N 1
ATOM 765 C CA . LEU A 1 118 ? -3.419 5.123 36.334 1.00 46.77 106 LEU A CA 1
ATOM 766 C C . LEU A 1 118 ? -2.163 5.875 35.927 1.00 45.92 106 LEU A C 1
ATOM 767 O O . LEU A 1 118 ? -1.646 6.692 36.682 1.00 45.38 106 LEU A O 1
ATOM 772 N N . ILE A 1 119 ? -1.707 5.604 34.707 1.00 44.88 107 ILE A N 1
ATOM 773 C CA . ILE A 1 119 ? -0.464 6.187 34.164 1.00 44.39 107 ILE A CA 1
ATOM 774 C C . ILE A 1 119 ? -0.741 6.901 32.865 1.00 44.55 107 ILE A C 1
ATOM 775 O O . ILE A 1 119 ? -1.258 6.299 31.946 1.00 44.99 107 ILE A O 1
ATOM 780 N N . ASP A 1 120 ? -0.398 8.186 32.805 1.00 44.26 108 ASP A N 1
ATOM 781 C CA . ASP A 1 120 ? -0.505 8.967 31.587 1.00 44.01 108 ASP A CA 1
ATOM 782 C C . ASP A 1 120 ? 0.764 8.902 30.799 1.00 44.09 108 ASP A C 1
ATOM 783 O O . ASP A 1 120 ? 1.798 9.306 31.274 1.00 44.43 108 ASP A O 1
ATOM 788 N N . ILE A 1 121 ? 0.663 8.439 29.563 1.00 44.54 109 ILE A N 1
ATOM 789 C CA . ILE A 1 121 ? 1.794 8.333 28.656 1.00 43.64 109 ILE A CA 1
ATOM 790 C C . ILE A 1 121 ? 1.491 9.139 27.417 1.00 44.71 109 ILE A C 1
ATOM 791 O O . ILE A 1 121 ? 0.480 8.920 26.755 1.00 45.34 109 ILE A O 1
ATOM 796 N N . ASP A 1 122 ? 2.384 10.063 27.103 1.00 44.76 110 ASP A N 1
ATOM 797 C CA . ASP A 1 122 ? 2.303 10.806 25.869 1.00 45.18 110 ASP A CA 1
ATOM 798 C C . ASP A 1 122 ? 2.230 9.845 24.697 1.00 44.56 110 ASP A C 1
ATOM 799 O O . ASP A 1 122 ? 3.040 8.902 24.574 1.00 44.09 110 ASP A O 1
ATOM 804 N N . SER A 1 123 ? 1.316 10.132 23.774 1.00 42.74 111 SER A N 1
ATOM 805 C CA . SER A 1 123 ? 1.138 9.301 22.588 1.00 42.70 111 SER A CA 1
ATOM 806 C C . SER A 1 123 ? 0.841 10.157 21.360 1.00 41.35 111 SER A C 1
ATOM 807 O O . SER A 1 123 ? 0.365 11.302 21.451 1.00 40.39 111 SER A O 1
ATOM 810 N N . ARG A 1 124 ? 1.116 9.623 20.181 1.00 42.24 112 ARG A N 1
ATOM 811 C CA . ARG A 1 124 ? 0.526 10.200 19.015 1.00 42.29 112 ARG A CA 1
ATOM 812 C C . ARG A 1 124 ? -0.925 9.727 18.991 1.00 43.25 112 ARG A C 1
ATOM 813 O O . ARG A 1 124 ? -1.254 8.667 19.516 1.00 42.47 112 ARG A O 1
ATOM 821 N N . PRO A 1 125 ? -1.801 10.519 18.394 1.00 43.17 113 PRO A N 1
ATOM 822 C CA . PRO A 1 125 ? -3.214 10.095 18.248 1.00 44.05 113 PRO A CA 1
ATOM 823 C C . PRO A 1 125 ? -3.348 8.760 17.517 1.00 44.14 113 PRO A C 1
ATOM 824 O O . PRO A 1 125 ? -4.177 7.947 17.905 1.00 44.62 113 PRO A O 1
ATOM 828 N N . SER A 1 126 ? -2.546 8.577 16.455 1.00 42.93 114 SER A N 1
ATOM 829 C CA . SER A 1 126 ? -2.567 7.341 15.677 1.00 44.33 114 SER A CA 1
ATOM 830 C C . SER A 1 126 ? -2.429 6.165 16.613 1.00 43.47 114 SER A C 1
ATOM 831 O O . SER A 1 126 ? -3.266 5.273 16.654 1.00 44.44 114 SER A O 1
ATOM 834 N N . ASP A 1 127 ? -1.342 6.121 17.370 1.00 43.66 115 ASP A N 1
ATOM 835 C CA . ASP A 1 127 ? -1.066 4.942 18.182 1.00 43.11 115 ASP A CA 1
ATOM 836 C C . ASP A 1 127 ? -2.139 4.743 19.192 1.00 43.53 115 ASP A C 1
ATOM 837 O O . ASP A 1 127 ? -2.513 3.601 19.457 1.00 41.97 115 ASP A O 1
ATOM 842 N N . ALA A 1 128 ? -2.580 5.838 19.810 1.00 42.20 116 ALA A N 1
ATOM 843 C CA . ALA A 1 128 ? -3.566 5.748 20.874 1.00 41.28 116 ALA A CA 1
ATOM 844 C C . ALA A 1 128 ? -4.885 5.304 20.318 1.00 40.79 116 ALA A C 1
ATOM 845 O O . ALA A 1 128 ? -5.523 4.530 20.894 1.00 40.60 116 ALA A O 1
ATOM 847 N N . ILE A 1 129 ? -5.300 5.804 19.174 1.00 41.74 117 ILE A N 1
ATOM 848 C CA . ILE A 1 129 ? -6.546 5.344 18.623 1.00 42.69 117 ILE A CA 1
ATOM 849 C C . ILE A 1 129 ? -6.436 3.857 18.242 1.00 43.09 117 ILE A C 1
ATOM 850 O O . ILE A 1 129 ? -7.363 3.108 18.439 1.00 44.42 117 ILE A O 1
ATOM 855 N N . ILE A 1 130 ? -5.281 3.426 17.763 1.00 43.69 118 ILE A N 1
ATOM 856 C CA . ILE A 1 130 ? -5.081 2.003 17.377 1.00 43.15 118 ILE A CA 1
ATOM 857 C C . ILE A 1 130 ? -5.241 1.167 18.630 1.00 42.95 118 ILE A C 1
ATOM 858 O O . ILE A 1 130 ? -5.976 0.172 18.615 1.00 44.07 118 ILE A O 1
ATOM 863 N N . LEU A 1 131 ? -4.613 1.577 19.719 1.00 43.25 119 LEU A N 1
ATOM 864 C CA . LEU A 1 131 ? -4.662 0.756 20.932 1.00 43.15 119 LEU A CA 1
ATOM 865 C C . LEU A 1 131 ? -6.055 0.711 21.569 1.00 42.77 119 LEU A C 1
ATOM 866 O O . LEU A 1 131 ? -6.402 -0.261 22.219 1.00 44.61 119 LEU A O 1
ATOM 871 N N . ALA A 1 132 ? -6.802 1.808 21.435 1.00 43.68 120 ALA A N 1
ATOM 872 C CA . ALA A 1 132 ? -8.213 1.843 21.842 1.00 42.02 120 ALA A CA 1
ATOM 873 C C . ALA A 1 132 ? -9.048 0.905 21.018 1.00 41.32 120 ALA A C 1
ATOM 874 O O . ALA A 1 132 ? -9.784 0.087 21.578 1.00 40.97 120 ALA A O 1
ATOM 876 N N . VAL A 1 133 ? -8.939 1.016 19.709 1.00 41.01 121 VAL A N 1
ATOM 877 C CA . VAL A 1 133 ? -9.673 0.134 18.816 1.00 41.22 121 VAL A CA 1
ATOM 878 C C . VAL A 1 133 ? -9.402 -1.318 19.122 1.00 40.66 121 VAL A C 1
ATOM 879 O O . VAL A 1 133 ? -10.336 -2.116 19.191 1.00 41.47 121 VAL A O 1
ATOM 883 N N . LYS A 1 134 ? -8.144 -1.683 19.336 1.00 40.17 122 LYS A N 1
ATOM 884 C CA . LYS A 1 134 ? -7.801 -3.096 19.636 1.00 40.11 122 LYS A CA 1
ATOM 885 C C . LYS A 1 134 ? -8.309 -3.623 20.987 1.00 40.82 122 LYS A C 1
ATOM 886 O O . LYS A 1 134 ? -8.735 -4.771 21.114 1.00 40.63 122 LYS A O 1
ATOM 892 N N . THR A 1 135 ? -8.265 -2.780 22.007 1.00 41.64 123 THR A N 1
ATOM 893 C CA . THR A 1 135 ? -8.647 -3.211 23.324 1.00 41.74 123 THR A CA 1
ATOM 894 C C . THR A 1 135 ? -10.095 -2.9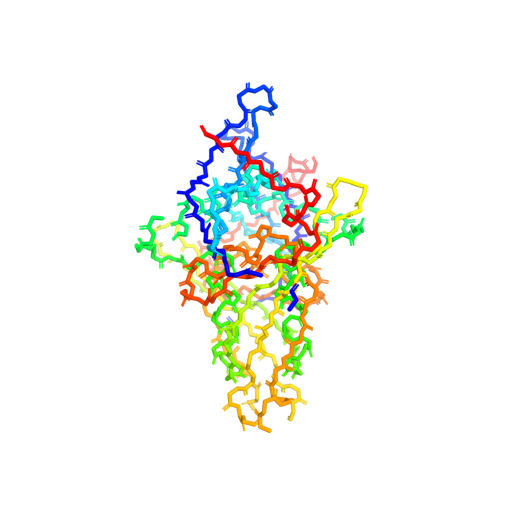38 23.659 1.00 42.63 123 THR A C 1
ATOM 895 O O . THR A 1 135 ? -10.600 -3.509 24.604 1.00 42.47 123 THR A O 1
ATOM 899 N N . GLY A 1 136 ? -10.749 -2.026 22.950 1.00 43.52 124 GLY A N 1
ATOM 900 C CA . GLY A 1 136 ? -12.074 -1.639 23.353 1.00 44.61 124 GLY A CA 1
ATOM 901 C C . GLY A 1 136 ? -12.059 -0.537 24.404 1.00 45.80 124 GLY A C 1
ATOM 902 O O . GLY A 1 136 ? -13.115 -0.129 24.869 1.00 47.36 124 GLY A O 1
ATOM 903 N N . ALA A 1 137 ? -10.882 -0.005 24.738 1.00 45.29 125 ALA A N 1
ATOM 904 C CA . ALA A 1 137 ? -10.780 1.114 25.649 1.00 44.89 125 ALA A CA 1
ATOM 905 C C . ALA A 1 137 ? -11.403 2.357 25.022 1.00 44.64 125 ALA A C 1
ATOM 906 O O . ALA A 1 137 ? -11.274 2.567 23.827 1.00 43.83 125 ALA A O 1
ATOM 908 N N . PRO A 1 138 ? -12.094 3.171 25.834 1.00 44.24 126 PRO A N 1
ATOM 909 C CA . PRO A 1 138 ? -12.725 4.393 25.312 1.00 43.92 126 PRO A CA 1
ATOM 910 C C . PRO A 1 138 ? -11.718 5.411 24.841 1.00 43.42 126 PRO A C 1
ATOM 911 O O . PRO A 1 138 ? -10.627 5.503 25.426 1.00 43.62 126 PRO A O 1
ATOM 915 N N . ILE A 1 139 ? -12.091 6.121 23.776 1.00 43.08 127 ILE A N 1
ATOM 916 C CA . ILE A 1 139 ? -11.399 7.306 23.251 1.00 43.00 127 ILE A CA 1
ATOM 917 C C . ILE A 1 139 ? -12.163 8.547 23.741 1.00 43.16 127 ILE A C 1
ATOM 918 O O . ILE A 1 139 ? -13.394 8.597 23.591 1.00 42.38 127 ILE A O 1
ATOM 923 N N . PHE A 1 140 ? -11.443 9.498 24.361 1.00 42.48 128 PHE A N 1
ATOM 924 C CA . PHE A 1 140 ? -11.984 10.806 24.740 1.00 41.73 128 PHE A CA 1
ATOM 925 C C . PHE A 1 140 ? -11.280 11.927 23.992 1.00 42.26 128 PHE A C 1
ATOM 926 O O . PHE A 1 140 ? -10.061 11.846 23.725 1.00 43.18 128 PHE A O 1
ATOM 934 N N . VAL A 1 141 ? -12.059 12.948 23.618 1.00 40.44 129 VAL A N 1
ATOM 935 C CA . VAL A 1 141 ? -11.537 14.165 23.052 1.00 39.59 129 VAL A CA 1
ATOM 936 C C . VAL A 1 141 ? -11.879 15.329 23.960 1.00 38.88 129 VAL A C 1
ATOM 937 O O . VAL A 1 141 ? -12.995 15.433 24.469 1.00 38.04 129 VAL A O 1
ATOM 941 N N . SER A 1 142 ? -10.920 16.196 24.186 1.00 39.56 130 SER A N 1
ATOM 942 C CA . SER A 1 142 ? -11.131 17.279 25.134 1.00 40.90 130 SER A CA 1
ATOM 943 C C . SER A 1 142 ? -12.083 18.312 24.571 1.00 41.25 130 SER A C 1
ATOM 944 O O . SER A 1 142 ? -12.122 18.533 23.381 1.00 41.60 130 SER A O 1
ATOM 947 N N . ASP A 1 143 ? -12.799 19.008 25.444 1.00 41.53 131 ASP A N 1
ATOM 948 C CA . ASP A 1 143 ? -13.781 19.962 25.000 1.00 42.33 131 ASP A CA 1
ATOM 949 C C . ASP A 1 143 ? -13.169 21.063 24.177 1.00 41.65 131 ASP A C 1
ATOM 950 O O . ASP A 1 143 ? -13.805 21.569 23.283 1.00 40.49 131 ASP A O 1
ATOM 955 N N . ASN A 1 144 ? -11.921 21.415 24.459 1.00 42.87 132 ASN A N 1
ATOM 956 C CA . ASN A 1 144 ? -11.254 22.429 23.670 1.00 44.03 132 ASN A CA 1
ATOM 957 C C . ASN A 1 144 ? -11.170 21.981 22.219 1.00 44.22 132 ASN A C 1
ATOM 958 O O . ASN A 1 144 ? -11.610 22.709 21.338 1.00 44.85 132 ASN A O 1
ATOM 963 N N . LEU A 1 145 ? -10.663 20.768 21.987 1.00 44.62 133 LEU A N 1
ATOM 964 C CA . LEU A 1 145 ? -10.569 20.232 20.629 1.00 44.70 133 LEU A CA 1
ATOM 965 C C . LEU A 1 145 ? -11.917 20.213 19.962 1.00 44.59 133 LEU A C 1
ATOM 966 O O . LEU A 1 145 ? -12.037 20.634 18.823 1.00 45.13 133 LEU A O 1
ATOM 971 N N . VAL A 1 146 ? -12.942 19.763 20.679 1.00 44.55 134 VAL A N 1
ATOM 972 C CA . VAL A 1 146 ? -14.266 19.653 20.082 1.00 44.46 134 VAL A CA 1
ATOM 973 C C . VAL A 1 146 ? -14.802 21.028 19.755 1.00 45.23 134 VAL A C 1
ATOM 974 O O . VAL A 1 146 ? -15.322 21.249 18.662 1.00 44.52 134 VAL A O 1
ATOM 978 N N . GLU A 1 147 ? -14.682 21.943 20.709 1.00 45.78 135 GLU A N 1
ATOM 979 C CA . GLU A 1 147 ? -15.201 23.276 20.516 1.00 46.75 135 GLU A CA 1
ATOM 980 C C . GLU A 1 147 ? -14.482 23.982 19.380 1.00 46.24 135 GLU A C 1
ATOM 981 O O . GLU A 1 147 ? -15.111 24.683 18.609 1.00 46.44 135 GLU A O 1
ATOM 987 N N . LYS A 1 148 ? -13.166 23.794 19.285 1.00 46.01 136 LYS A N 1
ATOM 988 C CA . LYS A 1 148 ? -12.352 24.583 18.382 1.00 46.21 136 LYS A CA 1
ATOM 989 C C . LYS A 1 148 ? -12.121 23.916 17.035 1.00 45.18 136 LYS A C 1
ATOM 990 O O . LYS A 1 148 ? -11.905 24.633 16.036 1.00 44.33 136 LYS A O 1
ATOM 996 N N . HIS A 1 149 ? -12.157 22.583 16.986 1.00 42.69 137 HIS A N 1
ATOM 997 C CA . HIS A 1 149 ? -11.716 21.873 15.780 1.00 42.76 137 HIS A CA 1
ATOM 998 C C . HIS A 1 149 ? -12.657 20.859 15.147 1.00 41.60 137 HIS A C 1
ATOM 999 O O . HIS A 1 149 ? -12.396 20.352 14.035 1.00 40.08 137 HIS A O 1
ATOM 1006 N N . SER A 1 150 ? -13.724 20.515 15.850 1.00 41.20 138 SER A N 1
ATOM 1007 C CA . SER A 1 150 ? -14.618 19.478 15.357 1.00 39.67 138 SER A CA 1
ATOM 1008 C C . SER A 1 150 ? -15.495 20.195 14.329 1.00 40.24 138 SER A C 1
ATOM 1009 O O . SER A 1 150 ? -15.530 21.420 14.278 1.00 39.21 138 SER A O 1
ATOM 1012 N N . ILE A 1 151 ? -16.192 19.456 13.490 1.00 40.70 139 ILE A N 1
ATOM 1013 C CA . ILE A 1 151 ? -17.151 20.091 12.627 1.00 41.55 139 ILE A CA 1
ATOM 1014 C C . ILE A 1 151 ? -18.453 19.362 12.762 1.00 40.99 139 ILE A C 1
ATOM 1015 O O . ILE A 1 151 ? -18.463 18.135 12.932 1.00 38.94 139 ILE A O 1
ATOM 1020 N N . GLU A 1 152 ? -19.525 20.149 12.714 1.00 41.26 140 GLU A N 1
ATOM 1021 C CA . GLU A 1 152 ? -20.881 19.655 12.840 1.00 42.56 140 GLU A CA 1
ATOM 1022 C C . GLU A 1 152 ? -21.418 19.335 11.466 1.00 41.73 140 GLU A C 1
ATOM 1023 O O . GLU A 1 152 ? -21.566 20.238 10.610 1.00 41.16 140 GLU A O 1
ATOM 1029 N N . LEU A 1 153 ? -21.730 18.055 11.255 1.00 41.34 141 LEU A N 1
ATOM 1030 C CA . LEU A 1 153 ? -22.222 17.605 9.962 1.00 41.39 141 LEU A CA 1
ATOM 1031 C C . LEU A 1 153 ? -23.731 17.763 9.787 1.00 41.77 141 LEU A C 1
ATOM 1032 O O . LEU A 1 153 ? -24.529 17.531 10.704 1.00 41.17 141 LEU A O 1
ATOM 1037 N N . GLU A 1 154 ? -24.081 18.150 8.569 1.00 42.43 142 GLU A N 1
ATOM 1038 C CA . GLU A 1 154 ? -25.435 18.056 8.079 1.00 43.31 142 GLU A CA 1
ATOM 1039 C C . GLU A 1 154 ? -25.504 16.664 7.441 1.00 43.65 142 GLU A C 1
ATOM 1040 O O . GLU A 1 154 ? -24.464 16.077 7.092 1.00 43.42 142 GLU A O 1
ATOM 1046 N N . VAL A 1 155 ? -26.713 16.128 7.292 1.00 44.32 143 VAL A N 1
ATOM 1047 C CA . VAL A 1 155 ? -26.889 14.810 6.651 1.00 44.69 143 VAL A CA 1
ATOM 1048 C C . VAL A 1 155 ? -26.283 14.812 5.243 1.00 45.03 143 VAL A C 1
ATOM 1049 O O . VAL A 1 155 ? -25.666 13.828 4.830 1.00 44.85 143 VAL A O 1
ATOM 1053 N N . ASN A 1 156 ? -26.416 15.932 4.527 1.00 45.49 144 ASN A N 1
ATOM 1054 C CA . ASN A 1 156 ? -25.862 16.023 3.171 1.00 45.74 144 ASN A CA 1
ATOM 1055 C C . ASN A 1 156 ? -24.338 15.796 3.180 1.00 45.54 144 ASN A C 1
ATOM 1056 O O . ASN A 1 156 ? -23.800 15.110 2.307 1.00 45.57 144 ASN A O 1
ATOM 1061 N N . GLU A 1 157 ? -23.665 16.343 4.188 1.00 45.48 145 GLU A N 1
ATOM 1062 C CA . GLU A 1 157 ? -22.215 16.172 4.351 1.00 45.78 145 GLU A CA 1
ATOM 1063 C C . GLU A 1 157 ? -21.845 14.774 4.809 1.00 45.32 145 GLU A C 1
ATOM 1064 O O . GLU A 1 157 ? -20.776 14.257 4.455 1.00 44.86 145 GLU A O 1
ATOM 1070 N N . ARG A 1 158 ? -22.786 14.083 5.653 1.00 42.85 146 ARG A N 1
ATOM 1071 C CA . ARG A 1 158 ? -22.527 12.702 6.088 1.00 42.63 146 ARG A CA 1
ATOM 1072 C C . ARG A 1 158 ? -22.629 11.750 4.911 1.00 43.10 146 ARG A C 1
ATOM 1073 O O . ARG A 1 158 ? -21.834 10.818 4.796 1.00 42.28 146 ARG A O 1
ATOM 1081 N N . ASP A 1 159 ? -23.615 11.987 4.047 1.00 44.19 147 ASP A N 1
ATOM 1082 C CA . ASP A 1 159 ? -23.770 11.187 2.836 1.00 44.88 147 ASP A CA 1
ATOM 1083 C C . ASP A 1 159 ? -22.503 11.243 1.936 1.00 45.89 147 ASP A C 1
ATOM 1084 O O . ASP A 1 159 ? -22.063 10.220 1.419 1.00 45.48 147 ASP A O 1
ATOM 1089 N N . LEU A 1 160 ? -21.930 12.434 1.775 1.00 46.92 148 LEU A N 1
ATOM 1090 C CA . LEU A 1 160 ? -20.674 12.636 1.045 1.00 47.18 148 LEU A CA 1
ATOM 1091 C C . LEU A 1 160 ? -19.545 11.789 1.544 1.00 48.40 148 LEU A C 1
ATOM 1092 O O . LEU A 1 160 ? -18.798 11.209 0.748 1.00 49.38 148 LEU A O 1
ATOM 1097 N N . ILE A 1 161 ? -19.407 11.711 2.865 1.00 48.37 149 ILE A N 1
ATOM 1098 C CA . ILE A 1 161 ? -18.436 10.810 3.489 1.00 48.14 149 ILE A CA 1
ATOM 1099 C C . ILE A 1 161 ? -18.728 9.310 3.352 1.00 49.95 149 ILE A C 1
ATOM 1100 O O . ILE A 1 161 ? -17.790 8.484 3.205 1.00 50.63 149 ILE A O 1
ATOM 1105 N N . ASN A 1 162 ? -20.016 8.958 3.480 1.00 50.69 150 ASN A N 1
ATOM 1106 C CA . ASN A 1 162 ? -20.503 7.576 3.443 1.00 50.71 150 ASN A CA 1
ATOM 1107 C C . ASN A 1 162 ? -20.261 6.965 2.059 1.00 50.92 150 ASN A C 1
ATOM 1108 O O . ASN A 1 162 ? -20.308 7.692 1.065 1.00 51.96 150 ASN A O 1
ATOM 1113 N N . HIS B 1 12 ? 23.594 -21.591 23.691 1.00 61.28 0 HIS B N 1
ATOM 1114 C CA . HIS B 1 12 ? 22.992 -22.154 22.439 1.00 61.18 0 HIS B CA 1
ATOM 1115 C C . HIS B 1 12 ? 22.622 -21.067 21.402 1.00 60.59 0 HIS B C 1
ATOM 1116 O O . HIS B 1 12 ? 21.837 -21.300 20.486 1.00 60.02 0 HIS B O 1
ATOM 1131 N N . ARG B 1 14 ? 24.225 -17.076 19.523 1.00 54.77 2 ARG B N 1
ATOM 1132 C CA . ARG B 1 14 ? 25.358 -16.231 19.192 1.00 52.86 2 ARG B CA 1
ATOM 1133 C C . ARG B 1 14 ? 24.881 -14.794 19.239 1.00 50.58 2 ARG B C 1
ATOM 1134 O O . ARG B 1 14 ? 23.768 -14.515 18.829 1.00 49.08 2 ARG B O 1
ATOM 1142 N N . LYS B 1 15 ? 25.727 -13.889 19.705 1.00 48.17 3 LYS B N 1
ATOM 1143 C CA . LYS B 1 15 ? 25.397 -12.488 19.684 1.00 47.45 3 LYS B CA 1
ATOM 1144 C C . LYS B 1 15 ? 25.391 -12.005 18.250 1.00 45.34 3 LYS B C 1
ATOM 1145 O O . LYS B 1 15 ? 26.143 -12.493 17.413 1.00 44.60 3 LYS B O 1
ATOM 1151 N N . ALA B 1 16 ? 24.511 -11.064 17.959 1.00 43.93 4 ALA B N 1
ATOM 1152 C CA . ALA B 1 16 ? 24.351 -10.565 16.610 1.00 42.47 4 ALA B CA 1
ATOM 1153 C C . ALA B 1 16 ? 24.129 -9.081 16.657 1.00 42.31 4 ALA B C 1
ATOM 1154 O O . ALA B 1 16 ? 23.813 -8.529 17.701 1.00 43.26 4 ALA B O 1
ATOM 1156 N N . TRP B 1 17 ? 24.236 -8.435 15.522 1.00 41.66 5 TRP B N 1
ATOM 1157 C CA . TRP B 1 17 ? 23.951 -7.025 15.451 1.00 41.92 5 TRP B CA 1
ATOM 1158 C C . TRP B 1 17 ? 23.462 -6.671 14.057 1.00 41.53 5 TRP B C 1
ATOM 1159 O O . TRP B 1 17 ? 23.641 -7.425 13.094 1.00 40.50 5 TRP B O 1
ATOM 1170 N N . VAL B 1 18 ? 22.870 -5.488 13.946 1.00 40.72 6 VAL B N 1
ATOM 1171 C CA . VAL B 1 18 ? 22.446 -5.029 12.664 1.00 41.79 6 VAL B CA 1
ATOM 1172 C C . VAL B 1 18 ? 23.623 -4.498 11.870 1.00 42.03 6 VAL B C 1
ATOM 1173 O O . VAL B 1 18 ? 24.179 -3.443 12.207 1.00 42.16 6 VAL B O 1
ATOM 1177 N N . LYS B 1 19 ? 23.951 -5.186 10.787 1.00 42.24 7 LYS B N 1
ATOM 1178 C CA . LYS B 1 19 ? 25.029 -4.774 9.917 1.00 43.74 7 LYS B CA 1
ATOM 1179 C C . LYS B 1 19 ? 24.540 -3.688 8.994 1.00 44.17 7 LYS B C 1
ATOM 1180 O O . LYS B 1 19 ? 25.151 -2.611 8.930 1.00 43.83 7 LYS B O 1
ATOM 1186 N N . THR B 1 20 ? 23.448 -4.000 8.273 1.00 44.03 8 THR B N 1
ATOM 1187 C CA . THR B 1 20 ? 22.769 -3.073 7.365 1.00 43.69 8 THR B CA 1
ATOM 1188 C C . THR B 1 20 ? 21.301 -3.391 7.303 1.00 41.79 8 THR B C 1
ATOM 1189 O O . THR B 1 20 ? 20.816 -4.434 7.766 1.00 40.03 8 THR B O 1
ATOM 1193 N N . LEU B 1 21 ? 20.601 -2.431 6.727 1.00 41.39 9 LEU B N 1
ATOM 1194 C CA . LEU B 1 21 ? 19.223 -2.580 6.328 1.00 40.80 9 LEU B CA 1
ATOM 1195 C C . LEU B 1 21 ? 19.347 -2.324 4.861 1.00 42.28 9 LEU B C 1
ATOM 1196 O O . LEU B 1 21 ? 19.610 -1.215 4.431 1.00 40.72 9 LEU B O 1
ATOM 1201 N N . ALA B 1 22 ? 19.238 -3.411 4.117 1.00 43.19 10 ALA B N 1
ATOM 1202 C CA . ALA B 1 22 ? 19.374 -3.422 2.707 1.00 44.07 10 ALA B CA 1
ATOM 1203 C C . ALA B 1 22 ? 17.991 -3.429 2.047 1.00 44.15 10 ALA B C 1
ATOM 1204 O O . ALA B 1 22 ? 16.978 -3.622 2.679 1.00 41.74 10 ALA B O 1
ATOM 1206 N N . LEU B 1 23 ? 17.966 -3.220 0.747 1.00 45.19 11 LEU B N 1
ATOM 1207 C CA . LEU B 1 23 ? 16.715 -3.382 0.012 1.00 46.26 11 LEU B CA 1
ATOM 1208 C C . LEU B 1 23 ? 16.897 -4.549 -0.959 1.00 45.71 11 LEU B C 1
ATOM 1209 O O . LEU B 1 23 ? 17.920 -4.665 -1.634 1.00 46.35 11 LEU B O 1
ATOM 1214 N N . ASP B 1 24 ? 15.904 -5.428 -0.972 1.00 45.48 12 ASP B N 1
ATOM 1215 C CA . ASP B 1 24 ? 15.865 -6.531 -1.906 1.00 45.84 12 ASP B CA 1
ATOM 1216 C C . ASP B 1 24 ? 15.226 -5.936 -3.160 1.00 44.89 12 ASP B C 1
ATOM 1217 O O . ASP B 1 24 ? 14.045 -5.810 -3.226 1.00 43.79 12 ASP B O 1
ATOM 1222 N N . ARG B 1 25 ? 16.026 -5.517 -4.121 1.00 45.96 13 ARG B N 1
ATOM 1223 C CA . ARG B 1 25 ? 15.485 -4.776 -5.255 1.00 46.95 13 ARG B CA 1
ATOM 1224 C C . ARG B 1 25 ? 14.679 -5.668 -6.204 1.00 48.00 13 ARG B C 1
ATOM 1225 O O . ARG B 1 25 ? 14.078 -5.183 -7.165 1.00 48.70 13 ARG B O 1
ATOM 1233 N N . VAL B 1 26 ? 14.690 -6.974 -5.957 1.00 48.36 14 VAL B N 1
ATOM 1234 C CA . VAL B 1 26 ? 13.850 -7.883 -6.690 1.00 48.51 14 VAL B CA 1
ATOM 1235 C C . VAL B 1 26 ? 12.456 -7.875 -6.068 1.00 48.87 14 VAL B C 1
ATOM 1236 O O . VAL B 1 26 ? 11.490 -7.627 -6.767 1.00 50.16 14 VAL B O 1
ATOM 1240 N N . SER B 1 27 ? 12.328 -8.065 -4.758 1.00 49.36 15 SER B N 1
ATOM 1241 C CA . SER B 1 27 ? 11.010 -8.028 -4.146 1.00 49.36 15 SER B CA 1
ATOM 1242 C C . SER B 1 27 ? 10.651 -6.599 -3.696 1.00 50.12 15 SER B C 1
ATOM 1243 O O . SER B 1 27 ? 9.610 -6.357 -3.094 1.00 49.41 15 SER B O 1
ATOM 1246 N N . ASN B 1 28 ? 11.531 -5.652 -4.010 1.00 50.67 16 ASN B N 1
ATOM 1247 C CA . ASN B 1 28 ? 11.470 -4.313 -3.453 1.00 50.73 16 ASN B CA 1
ATOM 1248 C C . ASN B 1 28 ? 11.132 -4.272 -1.983 1.00 50.14 16 ASN B C 1
ATOM 1249 O O . ASN B 1 28 ? 10.327 -3.458 -1.552 1.00 49.33 16 ASN B O 1
ATOM 1254 N N . THR B 1 29 ? 11.744 -5.152 -1.201 1.00 49.30 17 THR B N 1
ATOM 1255 C CA . THR B 1 29 ? 11.478 -5.152 0.204 1.00 48.28 17 THR B CA 1
ATOM 1256 C C . THR B 1 29 ? 12.756 -5.041 1.029 1.00 46.06 17 THR B C 1
ATOM 1257 O O . THR B 1 29 ? 13.823 -5.464 0.600 1.00 44.12 17 THR B O 1
ATOM 1261 N N . PRO B 1 30 ? 12.629 -4.407 2.199 1.00 44.19 18 PRO B N 1
ATOM 1262 C CA . PRO B 1 30 ? 13.752 -4.266 3.126 1.00 43.39 18 PRO B CA 1
ATOM 1263 C C . PRO B 1 30 ? 14.264 -5.606 3.695 1.00 42.53 18 PRO B C 1
ATOM 1264 O O . PRO B 1 30 ? 13.464 -6.489 3.953 1.00 42.24 18 PRO B O 1
ATOM 1268 N N . VAL B 1 31 ? 15.576 -5.712 3.894 1.00 41.41 19 VAL B N 1
ATOM 1269 C CA . VAL B 1 31 ? 16.215 -6.922 4.360 1.00 40.93 19 VAL B CA 1
ATOM 1270 C C . VAL B 1 31 ? 17.179 -6.507 5.434 1.00 40.73 19 VAL B C 1
ATOM 1271 O O . VAL B 1 31 ? 18.108 -5.775 5.185 1.00 41.29 19 VAL B O 1
ATOM 1275 N N . VAL B 1 32 ? 16.920 -6.943 6.645 1.00 39.14 20 VAL B N 1
ATOM 1276 C CA . VAL B 1 32 ? 17.885 -6.784 7.726 1.00 39.72 20 VAL B CA 1
ATOM 1277 C C . VAL B 1 32 ? 19.038 -7.772 7.572 1.00 38.67 20 VAL B C 1
ATOM 1278 O O . VAL B 1 32 ? 18.814 -8.958 7.352 1.00 40.13 20 VAL B O 1
ATOM 1282 N N . ILE B 1 33 ? 20.267 -7.282 7.642 1.00 38.25 21 ILE B N 1
ATOM 1283 C CA . ILE B 1 33 ? 21.424 -8.160 7.580 1.00 38.64 21 ILE B CA 1
ATOM 1284 C C . ILE B 1 33 ? 22.034 -8.129 8.953 1.00 38.40 21 ILE B C 1
ATOM 1285 O O . ILE B 1 33 ? 22.604 -7.132 9.367 1.00 37.78 21 ILE B O 1
ATOM 1290 N N . LEU B 1 34 ? 21.836 -9.219 9.682 1.00 38.16 22 LEU B N 1
ATOM 1291 C CA . LEU B 1 34 ? 22.415 -9.360 11.003 1.00 38.12 22 LEU B CA 1
ATOM 1292 C C . LEU B 1 34 ? 23.827 -9.927 10.921 1.00 38.21 22 LEU B C 1
ATOM 1293 O O . LEU B 1 34 ? 24.066 -10.955 10.277 1.00 37.75 22 LEU B O 1
ATOM 1298 N N . GLY B 1 35 ? 24.783 -9.251 11.538 1.00 39.13 23 GLY B N 1
ATOM 1299 C CA . GLY B 1 35 ? 26.107 -9.813 11.674 1.00 40.41 23 GLY B CA 1
ATOM 1300 C C . GLY B 1 35 ? 25.995 -10.858 12.774 1.00 40.95 23 GLY B C 1
ATOM 1301 O O . GLY B 1 35 ? 25.215 -10.676 13.712 1.00 41.81 23 GLY B O 1
ATOM 1302 N N . ILE B 1 36 ? 26.743 -11.948 12.655 1.00 42.95 24 ILE B N 1
ATOM 1303 C CA . ILE B 1 36 ? 26.842 -12.941 13.729 1.00 43.58 24 ILE B CA 1
ATOM 1304 C C . ILE B 1 36 ? 28.240 -12.908 14.356 1.00 45.83 24 ILE B C 1
ATOM 1305 O O . ILE B 1 36 ? 29.254 -13.222 13.708 1.00 44.58 24 ILE B O 1
ATOM 1310 N N . GLU B 1 37 ? 28.286 -12.556 15.624 1.00 48.59 25 GLU B N 1
ATOM 1311 C CA . GLU B 1 37 ? 29.550 -12.458 16.327 1.00 51.67 25 GLU B CA 1
ATOM 1312 C C . GLU B 1 37 ? 30.197 -13.807 16.530 1.00 52.53 25 GLU B C 1
ATOM 1313 O O . GLU B 1 37 ? 29.603 -14.723 17.113 1.00 54.39 25 GLU B O 1
ATOM 1319 N N . GLY B 1 38 ? 31.438 -13.915 16.075 1.00 53.28 26 GLY B N 1
ATOM 1320 C CA . GLY B 1 38 ? 32.167 -15.170 16.119 1.00 53.14 26 GLY B CA 1
ATOM 1321 C C . GLY B 1 38 ? 32.266 -15.810 14.747 1.00 53.38 26 GLY B C 1
ATOM 1322 O O . GLY B 1 38 ? 32.721 -16.959 14.635 1.00 54.17 26 GLY B O 1
ATOM 1323 N N . THR B 1 39 ? 31.854 -15.078 13.704 1.00 52.88 27 THR B N 1
ATOM 1324 C CA . THR B 1 39 ? 31.752 -15.629 12.353 1.00 52.01 27 THR B CA 1
ATOM 1325 C C . THR B 1 39 ? 31.925 -14.510 11.343 1.00 51.58 27 THR B C 1
ATOM 1326 O O . THR B 1 39 ? 31.863 -13.326 11.704 1.00 51.23 27 THR B O 1
ATOM 1330 N N . ASN B 1 40 ? 32.109 -14.888 10.080 1.00 50.48 28 ASN B N 1
ATOM 1331 C CA . ASN B 1 40 ? 32.003 -13.950 8.965 1.00 50.43 28 ASN B CA 1
ATOM 1332 C C . ASN B 1 40 ? 30.672 -14.104 8.208 1.00 49.68 28 ASN B C 1
ATOM 1333 O O . ASN B 1 40 ? 30.481 -13.538 7.136 1.00 50.26 28 ASN B O 1
ATOM 1338 N N . ARG B 1 41 ? 29.737 -14.842 8.797 1.00 48.76 29 ARG B N 1
ATOM 1339 C CA . ARG B 1 41 ? 28.425 -15.009 8.204 1.00 48.08 29 ARG B CA 1
ATOM 1340 C C . ARG B 1 41 ? 27.435 -14.027 8.773 1.00 45.68 29 ARG B C 1
ATOM 1341 O O . ARG B 1 41 ? 27.618 -13.475 9.847 1.00 45.58 29 ARG B O 1
ATOM 1349 N N . VAL B 1 42 ? 26.359 -13.852 8.026 1.00 43.40 30 VAL B N 1
ATOM 1350 C CA . VAL B 1 42 ? 25.307 -12.903 8.351 1.00 41.02 30 VAL B CA 1
ATOM 1351 C C . VAL B 1 42 ? 24.017 -13.684 8.182 1.00 40.22 30 VAL B C 1
ATOM 1352 O O . VAL B 1 42 ? 23.992 -14.640 7.425 1.00 39.83 30 VAL B O 1
ATOM 1356 N N . LEU B 1 43 ? 22.972 -13.275 8.887 1.00 39.33 31 LEU B N 1
ATOM 1357 C CA . LEU B 1 43 ? 21.646 -13.836 8.700 1.00 38.81 31 LEU B CA 1
ATOM 1358 C C . LEU B 1 43 ? 20.721 -12.730 8.176 1.00 37.69 31 LEU B C 1
ATOM 1359 O O . LEU B 1 43 ? 20.451 -11.777 8.878 1.00 37.54 31 LEU B O 1
ATOM 1364 N N . PRO B 1 44 ? 20.232 -12.883 6.956 1.00 37.99 32 PRO B N 1
ATOM 1365 C CA . PRO B 1 44 ? 19.298 -11.948 6.352 1.00 37.81 32 PRO B CA 1
ATOM 1366 C C . PRO B 1 44 ? 17.853 -12.219 6.787 1.00 38.16 32 PRO B C 1
ATOM 1367 O O . PRO B 1 44 ? 17.392 -13.381 6.861 1.00 36.27 32 PRO B O 1
ATOM 1371 N N . ILE B 1 45 ? 17.156 -11.155 7.158 1.00 38.17 33 ILE B N 1
ATOM 1372 C CA . ILE B 1 45 ? 15.760 -11.270 7.534 1.00 39.35 33 ILE B CA 1
ATOM 1373 C C . ILE B 1 45 ? 14.925 -10.231 6.758 1.00 39.64 33 ILE B C 1
ATOM 1374 O O . ILE B 1 45 ? 15.140 -9.035 6.864 1.00 39.46 33 ILE B O 1
ATOM 1379 N N . TRP B 1 46 ? 13.969 -10.739 6.003 1.00 40.13 34 TRP B N 1
ATOM 1380 C CA . TRP B 1 46 ? 13.093 -9.906 5.190 1.00 40.27 34 TRP B CA 1
ATOM 1381 C C . TRP B 1 46 ? 11.999 -9.400 6.118 1.00 41.03 34 TRP B C 1
ATOM 1382 O O . TRP B 1 46 ? 11.491 -10.151 6.981 1.00 39.93 34 TRP B O 1
ATOM 1393 N N . ILE B 1 47 ? 11.715 -8.101 6.022 1.00 40.82 35 ILE B N 1
ATOM 1394 C CA . ILE B 1 47 ? 10.695 -7.473 6.840 1.00 40.81 35 ILE B CA 1
ATOM 1395 C C . ILE B 1 47 ? 9.788 -6.601 5.945 1.00 41.11 35 ILE B C 1
ATOM 1396 O O . ILE B 1 47 ? 10.144 -6.325 4.814 1.00 39.50 35 ILE B O 1
ATOM 1401 N N . GLY B 1 48 ? 8.625 -6.167 6.448 1.00 41.15 36 GLY B N 1
ATOM 1402 C CA . GLY B 1 48 ? 7.720 -5.352 5.624 1.00 41.80 36 GLY B CA 1
ATOM 1403 C C . GLY B 1 48 ? 8.221 -3.914 5.414 1.00 42.11 36 GLY B C 1
ATOM 1404 O O . GLY B 1 48 ? 9.184 -3.493 6.062 1.00 43.55 36 GLY B O 1
ATOM 1405 N N 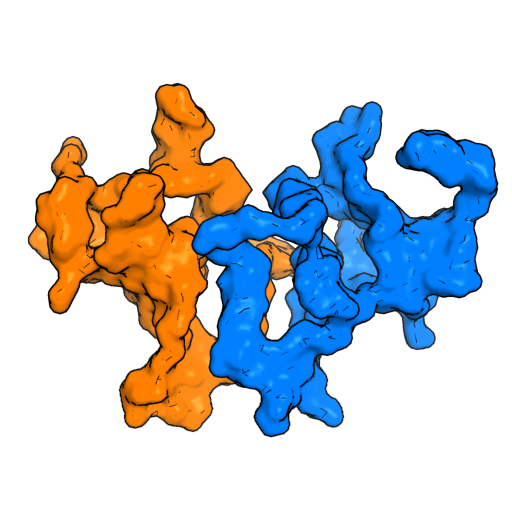. ALA B 1 49 ? 7.562 -3.136 4.556 1.00 40.75 37 ALA B N 1
ATOM 1406 C CA . ALA B 1 49 ? 8.007 -1.765 4.305 1.00 40.73 37 ALA B CA 1
ATOM 1407 C C . ALA B 1 49 ? 7.919 -0.884 5.550 1.00 41.21 37 ALA B C 1
ATOM 1408 O O . ALA B 1 49 ? 8.848 -0.176 5.872 1.00 40.11 37 ALA B O 1
ATOM 1410 N N . CYS B 1 50 ? 6.825 -0.977 6.292 1.00 41.53 38 CYS B N 1
ATOM 1411 C CA . CYS B 1 50 ? 6.627 -0.106 7.455 1.00 42.46 38 CYS B CA 1
ATOM 1412 C C . CYS B 1 50 ? 7.581 -0.469 8.553 1.00 41.93 38 CYS B C 1
ATOM 1413 O O . CYS B 1 50 ? 8.046 0.397 9.360 1.00 41.51 38 CYS B O 1
ATOM 1416 N N . GLU B 1 51 ? 7.860 -1.760 8.634 1.00 42.33 39 GLU B N 1
ATOM 1417 C CA . GLU B 1 51 ? 8.847 -2.250 9.617 1.00 42.74 39 GLU B CA 1
ATOM 1418 C C . GLU B 1 51 ? 10.237 -1.716 9.271 1.00 42.11 39 GLU B C 1
ATOM 1419 O O . GLU B 1 51 ? 10.985 -1.244 10.144 1.00 41.39 39 GLU B O 1
ATOM 1425 N N . GLY B 1 52 ? 10.595 -1.814 8.000 1.00 40.73 40 GLY B N 1
ATOM 1426 C CA . GLY B 1 52 ? 11.881 -1.306 7.545 1.00 42.14 40 GLY B CA 1
ATOM 1427 C C . GLY B 1 52 ? 12.036 0.182 7.780 1.00 43.86 40 GLY B C 1
ATOM 1428 O O . GLY B 1 52 ? 13.104 0.662 8.090 1.00 45.18 40 GLY B O 1
ATOM 1429 N N . HIS B 1 53 ? 10.962 0.934 7.613 1.00 45.37 41 HIS B N 1
ATOM 1430 C CA . HIS B 1 53 ? 11.015 2.371 7.845 1.00 45.81 41 HIS B CA 1
ATOM 1431 C C . HIS B 1 53 ? 11.245 2.611 9.306 1.00 43.63 41 HIS B C 1
ATOM 1432 O O . HIS B 1 53 ? 12.094 3.360 9.660 1.00 45.01 41 HIS B O 1
ATOM 1439 N N . ALA B 1 54 ? 10.521 1.942 10.166 1.00 43.44 42 ALA B N 1
ATOM 1440 C CA . ALA B 1 54 ? 10.740 2.128 11.570 1.00 42.44 42 ALA B CA 1
ATOM 1441 C C . ALA B 1 54 ? 12.169 1.755 12.004 1.00 41.45 42 ALA B C 1
ATOM 1442 O O . ALA B 1 54 ? 12.759 2.414 12.846 1.00 38.32 42 ALA B O 1
ATOM 1444 N N . LEU B 1 55 ? 12.706 0.674 11.459 1.00 38.14 43 LEU B N 1
ATOM 1445 C CA . LEU B 1 55 ? 14.095 0.293 11.724 1.00 37.94 43 LEU B CA 1
ATOM 1446 C C . LEU B 1 55 ? 15.050 1.310 11.123 1.00 38.31 43 LEU B C 1
ATOM 1447 O O . LEU B 1 55 ? 15.973 1.737 11.797 1.00 41.59 43 LEU B O 1
ATOM 1452 N N . ALA B 1 56 ? 14.837 1.718 9.881 1.00 39.57 44 ALA B N 1
ATOM 1453 C CA . ALA B 1 56 ? 15.688 2.746 9.282 1.00 39.90 44 ALA B CA 1
ATOM 1454 C C . ALA B 1 56 ? 15.739 3.985 10.216 1.00 40.41 44 ALA B C 1
ATOM 1455 O O . ALA B 1 56 ? 16.795 4.511 10.422 1.00 40.64 44 ALA B O 1
ATOM 1457 N N . LEU B 1 57 ? 14.625 4.377 10.828 1.00 40.39 45 LEU B N 1
ATOM 1458 C CA . LEU B 1 57 ? 14.591 5.570 11.648 1.00 40.06 45 LEU B CA 1
ATOM 1459 C C . LEU B 1 57 ? 15.318 5.311 12.943 1.00 39.89 45 LEU B C 1
ATOM 1460 O O . LEU B 1 57 ? 16.109 6.179 13.418 1.00 39.31 45 LEU B O 1
ATOM 1465 N N . ALA B 1 58 ? 15.063 4.125 13.521 1.00 38.91 46 ALA B N 1
ATOM 1466 C CA . ALA B 1 58 ? 15.728 3.691 14.778 1.00 38.95 46 ALA B CA 1
ATOM 1467 C C . ALA B 1 58 ? 17.264 3.680 14.652 1.00 39.47 46 ALA B C 1
ATOM 1468 O O . ALA B 1 58 ? 17.987 4.134 15.538 1.00 39.44 46 ALA B O 1
ATOM 1478 N N . GLU B 1 60 ? 19.041 5.447 12.576 1.00 44.11 48 GLU B N 1
ATOM 1479 C CA . GLU B 1 60 ? 19.515 6.817 12.529 1.00 46.07 48 GLU B CA 1
ATOM 1480 C C . GLU B 1 60 ? 19.686 7.422 13.934 1.00 46.84 48 GLU B C 1
ATOM 1481 O O . GLU B 1 60 ? 20.502 8.310 14.091 1.00 45.45 48 GLU B O 1
ATOM 1487 N N . LYS B 1 61 ? 18.906 6.980 14.939 1.00 48.32 49 LYS B N 1
ATOM 1488 C CA . LYS B 1 61 ? 19.130 7.377 16.323 1.00 49.54 49 LYS B CA 1
ATOM 1489 C C . LYS B 1 61 ? 19.029 8.900 16.424 1.00 52.20 49 LYS B C 1
ATOM 1490 O O . LYS B 1 61 ? 19.893 9.590 16.980 1.00 51.60 49 LYS B O 1
ATOM 1504 N N . GLU B 1 63 ? 16.445 12.581 16.750 1.00 54.26 51 GLU B N 1
ATOM 1505 C CA . GLU B 1 63 ? 15.385 13.085 17.585 1.00 53.71 51 GLU B CA 1
ATOM 1506 C C . GLU B 1 63 ? 14.154 13.454 16.769 1.00 52.88 51 GLU B C 1
ATOM 1507 O O . GLU B 1 63 ? 14.251 14.153 15.755 1.00 54.04 51 GLU B O 1
ATOM 1513 N N . PHE B 1 64 ? 13.006 12.974 17.228 1.00 52.07 52 PHE B N 1
ATOM 1514 C CA . PHE B 1 64 ? 11.691 13.357 16.704 1.00 51.95 52 PHE B CA 1
ATOM 1515 C C . PHE B 1 64 ? 10.881 13.965 17.811 1.00 50.41 52 PHE B C 1
ATOM 1516 O O . PHE B 1 64 ? 10.944 13.530 18.939 1.00 48.67 52 PHE B O 1
ATOM 1524 N N . PRO B 1 65 ? 10.068 14.953 17.484 1.00 49.55 53 PRO B N 1
ATOM 1525 C CA . PRO B 1 65 ? 9.372 15.677 18.509 1.00 48.29 53 PRO B CA 1
ATOM 1526 C C . PRO B 1 65 ? 8.233 14.871 19.089 1.00 46.08 53 PRO B C 1
ATOM 1527 O O . PRO B 1 65 ? 7.773 15.202 20.168 1.00 45.33 53 PRO B O 1
ATOM 1531 N N . ARG B 1 66 ? 7.822 13.785 18.424 1.00 44.22 54 ARG B N 1
ATOM 1532 C CA . ARG B 1 66 ? 6.685 12.982 18.852 1.00 42.95 54 ARG B CA 1
ATOM 1533 C C . ARG B 1 66 ? 7.066 11.476 18.887 1.00 42.46 54 ARG B C 1
ATOM 1534 O O . ARG B 1 66 ? 7.827 11.024 18.048 1.00 41.58 54 ARG B O 1
ATOM 1542 N N . PRO B 1 67 ? 6.577 10.733 19.876 1.00 41.61 55 PRO B N 1
ATOM 1543 C CA . PRO B 1 67 ? 6.972 9.347 20.036 1.00 42.71 55 PRO B CA 1
ATOM 1544 C C . PRO B 1 67 ? 6.341 8.484 18.971 1.00 43.22 55 PRO B C 1
ATOM 1545 O O . PRO B 1 67 ? 5.096 8.471 18.850 1.00 44.11 55 PRO B O 1
ATOM 1549 N N . LEU B 1 68 ? 7.163 7.716 18.257 1.00 42.99 56 LEU B N 1
ATOM 1550 C CA . LEU B 1 68 ? 6.652 6.729 17.325 1.00 42.47 56 LEU B CA 1
ATOM 1551 C C . LEU B 1 68 ? 6.262 5.462 18.035 1.00 42.48 56 LEU B C 1
ATOM 1552 O O . LEU B 1 68 ? 6.362 5.386 19.213 1.00 41.56 56 LEU B O 1
ATOM 1557 N N . THR B 1 69 ? 5.779 4.447 17.332 1.00 42.63 57 THR B N 1
ATOM 1558 C CA . THR B 1 69 ? 5.150 3.319 18.081 1.00 43.07 57 THR B CA 1
ATOM 1559 C C . THR B 1 69 ? 6.087 2.578 18.997 1.00 41.95 57 THR B C 1
ATOM 1560 O O . THR B 1 69 ? 5.713 2.215 20.106 1.00 41.04 57 THR B O 1
ATOM 1564 N N . HIS B 1 70 ? 7.312 2.355 18.547 1.00 42.75 58 HIS B N 1
ATOM 1565 C CA . HIS B 1 70 ? 8.270 1.599 19.361 1.00 43.50 58 HIS B CA 1
ATOM 1566 C C . HIS B 1 70 ? 8.709 2.431 20.488 1.00 43.00 58 HIS B C 1
ATOM 1567 O O . HIS B 1 70 ? 8.949 1.900 21.571 1.00 41.02 58 HIS B O 1
ATOM 1574 N N . ASP B 1 71 ? 8.774 3.742 20.281 1.00 42.08 59 ASP B N 1
ATOM 1575 C CA . ASP B 1 71 ? 9.054 4.659 21.420 1.00 42.12 59 ASP B CA 1
ATOM 1576 C C . ASP B 1 71 ? 7.993 4.585 22.472 1.00 42.21 59 ASP B C 1
ATOM 1577 O O . ASP B 1 71 ? 8.259 4.701 23.647 1.00 42.71 59 ASP B O 1
ATOM 1582 N N . LEU B 1 72 ? 6.744 4.464 22.034 1.00 43.20 60 LEU B N 1
ATOM 1583 C CA . LEU B 1 72 ? 5.630 4.447 22.971 1.00 43.09 60 LEU B CA 1
ATOM 1584 C C . LEU B 1 72 ? 5.657 3.112 23.733 1.00 42.69 60 LEU B C 1
ATOM 1585 O O . LEU B 1 72 ? 5.395 3.069 24.912 1.00 41.29 60 LEU B O 1
ATOM 1590 N N . LEU B 1 73 ? 5.996 2.023 23.038 1.00 43.15 61 LEU B N 1
ATOM 1591 C CA . LEU B 1 73 ? 6.272 0.726 23.699 1.00 43.32 61 LEU B CA 1
ATOM 1592 C C . LEU B 1 73 ? 7.322 0.860 24.802 1.00 43.21 61 LEU B C 1
ATOM 1593 O O . LEU B 1 73 ? 7.160 0.406 25.935 1.00 41.79 61 LEU B O 1
ATOM 1598 N N . LEU B 1 74 ? 8.405 1.554 24.473 1.00 42.83 62 LEU B N 1
ATOM 1599 C CA . LEU B 1 74 ? 9.461 1.719 25.415 1.00 40.52 62 LEU B CA 1
ATOM 1600 C C . LEU B 1 74 ? 9.059 2.593 26.560 1.00 41.00 62 LEU B C 1
ATOM 1601 O O . LEU B 1 74 ? 9.485 2.323 27.659 1.00 38.94 62 LEU B O 1
ATOM 1606 N N . SER B 1 75 ? 8.202 3.578 26.318 1.00 40.79 63 SER B N 1
ATOM 1607 C CA . SER B 1 75 ? 7.675 4.408 27.390 1.00 41.94 63 SER B CA 1
ATOM 1608 C C . SER B 1 75 ? 6.738 3.602 28.272 1.00 41.87 63 SER B C 1
ATOM 1609 O O . 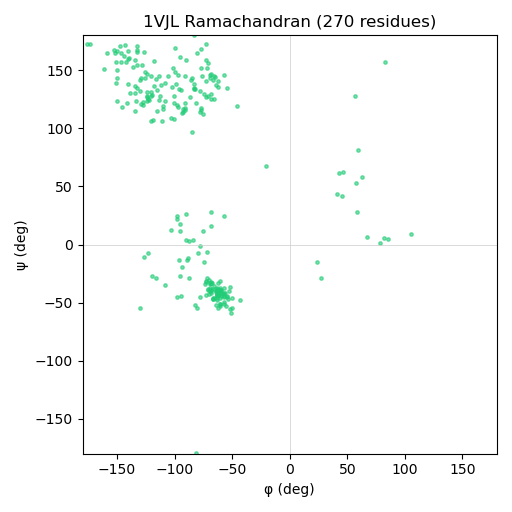SER B 1 75 ? 6.706 3.809 29.424 1.00 41.88 63 SER B O 1
ATOM 1612 N N . VAL B 1 76 ? 5.949 2.710 27.688 1.00 42.16 64 VAL B N 1
ATOM 1613 C CA . VAL B 1 76 ? 5.099 1.844 28.453 1.00 42.80 64 VAL B CA 1
ATOM 1614 C C . VAL B 1 76 ? 5.959 0.977 29.392 1.00 43.40 64 VAL B C 1
ATOM 1615 O O . VAL B 1 76 ? 5.700 0.950 30.609 1.00 43.03 64 VAL B O 1
ATOM 1619 N N . LEU B 1 77 ? 6.982 0.300 28.864 1.00 43.38 65 LEU B N 1
ATOM 1620 C CA . LEU B 1 77 ? 7.938 -0.432 29.730 1.00 43.73 65 LEU B CA 1
ATOM 1621 C C . LEU B 1 77 ? 8.510 0.389 30.887 1.00 43.74 65 LEU B C 1
ATOM 1622 O O . LEU B 1 77 ? 8.642 -0.069 32.035 1.00 43.59 65 LEU B O 1
ATOM 1627 N N . GLU B 1 78 ? 8.930 1.600 30.561 1.00 44.73 66 GLU B N 1
ATOM 1628 C CA . GLU B 1 78 ? 9.571 2.467 31.543 1.00 44.34 66 GLU B CA 1
ATOM 1629 C C . GLU B 1 78 ? 8.598 2.788 32.634 1.00 44.55 66 GLU B C 1
ATOM 1630 O O . GLU B 1 78 ? 8.978 2.878 33.781 1.00 41.89 66 GLU B O 1
ATOM 1636 N N . SER B 1 79 ? 7.342 2.984 32.270 1.00 44.40 67 SER B N 1
ATOM 1637 C CA . SER B 1 79 ? 6.360 3.422 33.226 1.00 44.47 67 SER B CA 1
ATOM 1638 C C . SER B 1 79 ? 6.019 2.292 34.188 1.00 44.60 67 SER B C 1
ATOM 1639 O O . SER B 1 79 ? 5.705 2.531 35.355 1.00 45.28 67 SER B O 1
ATOM 1642 N N . LEU B 1 80 ? 6.143 1.064 33.699 1.00 45.02 68 LEU B N 1
ATOM 1643 C CA . LEU B 1 80 ? 5.853 -0.138 34.469 1.00 45.60 68 LEU B CA 1
ATOM 1644 C C . LEU B 1 80 ? 7.132 -0.725 35.043 1.00 45.54 68 LEU B C 1
ATOM 1645 O O . LEU B 1 80 ? 7.183 -1.907 35.376 1.00 46.36 68 LEU B O 1
ATOM 1650 N N . GLU B 1 81 ? 8.165 0.110 35.173 1.00 45.66 69 GLU B N 1
ATOM 1651 C CA . GLU B 1 81 ? 9.457 -0.294 35.727 1.00 45.68 69 GLU B CA 1
ATOM 1652 C C . GLU B 1 81 ? 9.989 -1.601 35.174 1.00 45.37 69 GLU B C 1
ATOM 1653 O O . GLU B 1 81 ? 10.198 -2.595 35.912 1.00 45.68 69 GLU B O 1
ATOM 1659 N N . ALA B 1 82 ? 10.224 -1.551 33.869 1.00 44.73 70 ALA B N 1
ATOM 1660 C CA . ALA B 1 82 ? 10.777 -2.647 33.110 1.00 43.90 70 ALA B CA 1
ATOM 1661 C C . ALA B 1 82 ? 11.633 -2.085 31.989 1.00 43.71 70 ALA B C 1
ATOM 1662 O O . ALA B 1 82 ? 11.587 -0.885 31.733 1.00 44.72 70 ALA B O 1
ATOM 1664 N N . ARG B 1 83 ? 12.376 -2.956 31.295 1.00 42.35 71 ARG B N 1
ATOM 1665 C CA . ARG B 1 83 ? 13.147 -2.555 30.144 1.00 42.31 71 ARG B CA 1
ATOM 1666 C C . ARG B 1 83 ? 13.460 -3.729 29.247 1.00 42.22 71 ARG B C 1
ATOM 1667 O O . ARG B 1 83 ? 13.341 -4.880 29.641 1.00 40.82 71 ARG B O 1
ATOM 1675 N N . VAL B 1 84 ? 13.885 -3.427 28.026 1.00 41.68 72 VAL B N 1
ATOM 1676 C CA . VAL B 1 84 ? 14.282 -4.502 27.137 1.00 41.53 72 VAL B CA 1
ATOM 1677 C C . VAL B 1 84 ? 15.600 -5.055 27.692 1.00 42.78 72 VAL B C 1
ATOM 1678 O O . VAL B 1 84 ? 16.531 -4.294 28.011 1.00 44.38 72 VAL B O 1
ATOM 1682 N N . ASP B 1 85 ? 15.645 -6.369 27.881 1.00 41.70 73 ASP B N 1
ATOM 1683 C CA . ASP B 1 85 ? 16.825 -7.034 28.384 1.00 41.31 73 ASP B CA 1
ATOM 1684 C C . ASP B 1 85 ? 17.674 -7.555 27.241 1.00 41.03 73 ASP B C 1
ATOM 1685 O O . ASP B 1 85 ? 18.893 -7.416 27.247 1.00 41.79 73 ASP B O 1
ATOM 1690 N N . LYS B 1 86 ? 17.029 -8.167 26.265 1.00 41.02 74 LYS B N 1
ATOM 1691 C CA . LYS B 1 86 ? 17.709 -8.743 25.123 1.00 41.13 74 LYS B CA 1
ATOM 1692 C C . LYS B 1 86 ? 16.639 -9.199 24.169 1.00 42.45 74 LYS B C 1
ATOM 1693 O O . LYS B 1 86 ? 15.435 -9.195 24.488 1.00 42.90 74 LY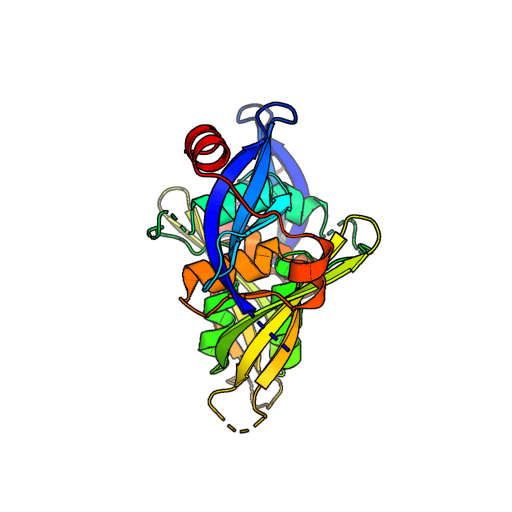S B O 1
ATOM 1699 N N . VAL B 1 87 ? 17.078 -9.609 22.991 1.00 42.65 75 VAL B N 1
ATOM 1700 C CA . VAL B 1 87 ? 16.177 -10.043 21.972 1.00 44.17 75 VAL B CA 1
ATOM 1701 C C . VAL B 1 87 ? 16.764 -11.356 21.393 1.00 43.19 75 VAL B C 1
ATOM 1702 O O . VAL B 1 87 ? 17.955 -11.455 21.190 1.00 42.52 75 VAL B O 1
ATOM 1706 N N . ILE B 1 88 ? 15.934 -12.359 21.170 1.00 42.03 76 ILE B N 1
ATOM 1707 C CA . ILE B 1 88 ? 16.425 -13.590 20.594 1.00 42.22 76 ILE B CA 1
ATOM 1708 C C . ILE B 1 88 ? 15.677 -13.954 19.324 1.00 42.40 76 ILE B C 1
ATOM 1709 O O . ILE B 1 88 ? 14.475 -14.022 19.337 1.00 42.87 76 ILE B O 1
ATOM 1714 N N . ILE B 1 89 ? 16.394 -14.193 18.237 1.00 42.98 77 ILE B N 1
ATOM 1715 C CA . ILE B 1 89 ? 15.805 -14.728 17.029 1.00 43.92 77 ILE B CA 1
ATOM 1716 C C . ILE B 1 89 ? 16.117 -16.215 17.017 1.00 44.28 77 ILE B C 1
ATOM 1717 O O . ILE B 1 89 ? 17.247 -16.636 16.835 1.00 43.96 77 ILE B O 1
ATOM 1722 N N . HIS B 1 90 ? 15.097 -17.015 17.260 1.00 44.94 78 HIS B N 1
ATOM 1723 C CA . HIS B 1 90 ? 15.334 -18.364 17.683 1.00 45.71 78 HIS B CA 1
ATOM 1724 C C . HIS B 1 90 ? 14.852 -19.433 16.724 1.00 46.47 78 HIS B C 1
ATOM 1725 O O . HIS B 1 90 ? 15.430 -20.515 16.694 1.00 48.04 78 HIS B O 1
ATOM 1732 N N . SER B 1 91 ? 13.815 -19.165 15.944 1.00 47.23 79 SER B N 1
ATOM 1733 C CA . SER B 1 91 ? 13.196 -20.241 15.152 1.00 47.45 79 SER B CA 1
ATOM 1734 C C . SER B 1 91 ? 12.812 -19.771 13.771 1.00 48.18 79 SER B C 1
ATOM 1735 O O . SER B 1 91 ? 12.720 -18.591 13.527 1.00 47.70 79 SER B O 1
ATOM 1738 N N . LEU B 1 92 ? 12.620 -20.712 12.859 1.00 49.13 80 LEU B N 1
ATOM 1739 C CA . LEU B 1 92 ? 12.173 -20.387 11.514 1.00 49.62 80 LEU B CA 1
ATOM 1740 C C . LEU B 1 92 ? 11.285 -21.508 11.026 1.00 49.87 80 LEU B C 1
ATOM 1741 O O . LEU B 1 92 ? 11.722 -22.643 10.915 1.00 49.92 80 LEU B O 1
ATOM 1746 N N . LYS B 1 93 ? 10.034 -21.182 10.749 1.00 50.28 81 LYS B N 1
ATOM 1747 C CA . LYS B 1 93 ? 9.115 -22.141 10.172 1.00 50.75 81 LYS B CA 1
ATOM 1748 C C . LYS B 1 93 ? 8.286 -21.426 9.112 1.00 50.99 81 LYS B C 1
ATOM 1749 O O . LYS B 1 93 ? 7.739 -20.352 9.377 1.00 51.04 81 LYS B O 1
ATOM 1751 N N . ASP B 1 94 ? 8.210 -22.023 7.921 1.00 51.40 82 ASP B N 1
ATOM 1752 C CA . ASP B 1 94 ? 7.302 -21.574 6.843 1.00 51.42 82 ASP B CA 1
ATOM 1753 C C . ASP B 1 94 ? 7.590 -20.136 6.503 1.00 51.27 82 ASP B C 1
ATOM 1754 O O . ASP B 1 94 ? 6.677 -19.268 6.530 1.00 51.68 82 ASP B O 1
ATOM 1759 N N . ASN B 1 95 ? 8.876 -19.895 6.227 1.00 50.88 83 ASN B N 1
ATOM 1760 C CA . ASN B 1 95 ? 9.402 -18.570 5.927 1.00 50.40 83 ASN B CA 1
ATOM 1761 C C . ASN B 1 95 ? 9.192 -17.541 7.017 1.00 49.46 83 ASN B C 1
ATOM 1762 O O . ASN B 1 95 ? 9.102 -16.359 6.724 1.00 50.65 83 ASN B O 1
ATOM 1767 N N . THR B 1 96 ? 9.114 -17.947 8.271 1.00 48.08 84 THR B N 1
ATOM 1768 C CA . THR B 1 96 ? 8.865 -16.964 9.322 1.00 46.86 84 THR B CA 1
ATOM 1769 C C . THR B 1 96 ? 9.834 -17.216 10.434 1.00 45.95 84 THR B C 1
ATOM 1770 O O . THR B 1 96 ? 9.902 -18.322 10.932 1.00 44.08 84 THR B O 1
ATOM 1774 N N . PHE B 1 97 ? 10.613 -16.192 10.778 1.00 45.20 85 PHE B N 1
ATOM 1775 C CA . PHE B 1 97 ? 11.490 -16.261 11.923 1.00 45.16 85 PHE B CA 1
ATOM 1776 C C . PHE B 1 97 ? 10.663 -15.881 13.131 1.00 44.06 85 PHE B C 1
ATOM 1777 O O . PHE B 1 97 ? 9.850 -14.979 13.065 1.00 43.24 85 PHE B O 1
ATOM 1785 N N . TYR B 1 98 ? 10.932 -16.546 14.240 1.00 43.77 86 TYR B N 1
ATOM 1786 C CA . TYR B 1 98 ? 10.245 -16.338 15.492 1.00 43.97 86 TYR B CA 1
ATOM 1787 C C . TYR B 1 98 ? 11.237 -15.748 16.474 1.00 44.26 86 TYR B C 1
ATOM 1788 O O . TYR B 1 98 ? 12.320 -16.308 16.684 1.00 44.24 86 TYR B O 1
ATOM 1797 N N . ALA B 1 99 ? 10.863 -14.636 17.085 1.00 44.26 87 ALA B N 1
ATOM 1798 C CA . ALA B 1 99 ? 11.719 -13.948 18.028 1.00 44.65 87 ALA B CA 1
ATOM 1799 C C . ALA B 1 99 ? 11.090 -13.910 19.416 1.00 45.68 87 ALA B C 1
ATOM 1800 O O . ALA B 1 99 ? 9.877 -14.075 19.573 1.00 45.48 87 ALA B O 1
ATOM 1802 N 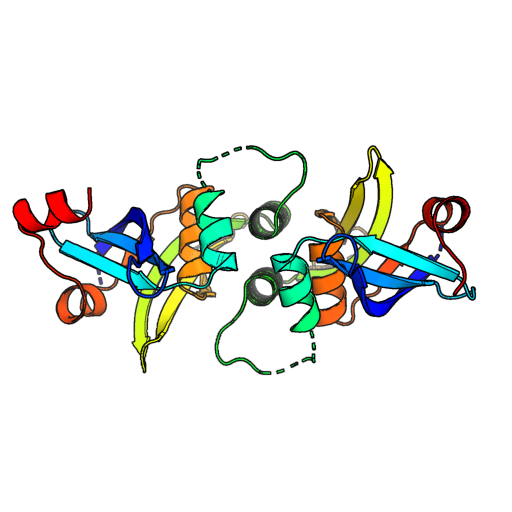N . THR B 1 100 ? 11.946 -13.728 20.419 1.00 45.83 88 THR B N 1
ATOM 1803 C CA . THR B 1 100 ? 11.522 -13.456 21.761 1.00 46.83 88 THR B CA 1
ATOM 1804 C C . THR B 1 100 ? 12.081 -12.123 22.188 1.00 47.41 88 THR B C 1
ATOM 1805 O O . THR B 1 100 ? 13.280 -11.867 22.055 1.00 49.37 88 THR B O 1
ATOM 1809 N N . LEU B 1 101 ? 11.186 -11.279 22.682 1.00 46.68 89 LEU B N 1
ATOM 1810 C CA . LEU B 1 101 ? 11.534 -10.066 23.364 1.00 45.35 89 LEU B CA 1
ATOM 1811 C C . LEU B 1 101 ? 11.611 -10.505 24.798 1.00 44.83 89 LEU B C 1
ATOM 1812 O O . LEU B 1 101 ? 10.622 -10.969 25.373 1.00 44.40 89 LEU B O 1
ATOM 1817 N N . VAL B 1 102 ? 12.795 -10.416 25.351 1.00 43.51 90 VAL B N 1
ATOM 1818 C CA . VAL B 1 102 ? 12.989 -10.692 26.736 1.00 44.25 90 VAL B CA 1
ATOM 1819 C C . VAL B 1 102 ? 12.996 -9.365 27.477 1.00 44.09 90 VAL B C 1
ATOM 1820 O O . VAL B 1 102 ? 13.837 -8.533 27.236 1.00 43.50 90 VAL B O 1
ATOM 1824 N N . ILE B 1 103 ? 12.060 -9.209 28.402 1.00 44.74 91 ILE B N 1
ATOM 1825 C CA . ILE B 1 103 ? 11.869 -8.002 29.167 1.00 45.21 91 ILE B CA 1
ATOM 1826 C C . ILE B 1 103 ? 12.382 -8.271 30.565 1.00 46.31 91 ILE B C 1
ATOM 1827 O O . ILE B 1 103 ? 12.294 -9.408 31.066 1.00 45.32 91 ILE B O 1
ATOM 1832 N N . ARG B 1 104 ? 12.958 -7.236 31.180 1.00 47.15 92 ARG B N 1
ATOM 1833 C CA . ARG B 1 104 ? 13.457 -7.338 32.549 1.00 47.93 92 ARG B CA 1
ATOM 1834 C C . ARG B 1 104 ? 12.571 -6.512 33.468 1.00 48.27 92 ARG B C 1
ATOM 1835 O O . ARG B 1 104 ? 12.454 -5.311 33.303 1.00 47.82 92 ARG B O 1
ATOM 1843 N N . ASP B 1 105 ? 11.945 -7.166 34.435 1.00 49.16 93 ASP B N 1
ATOM 1844 C CA . ASP B 1 105 ? 11.171 -6.475 35.455 1.00 50.21 93 ASP B CA 1
ATOM 1845 C C . ASP B 1 105 ? 12.167 -5.895 36.439 1.00 50.50 93 ASP B C 1
ATOM 1846 O O . ASP B 1 105 ? 12.867 -6.641 37.134 1.00 51.92 93 ASP B O 1
ATOM 1851 N N . LEU B 1 106 ? 12.212 -4.573 36.523 1.00 50.78 94 LEU B N 1
ATOM 1852 C CA . LEU B 1 106 ? 13.183 -3.896 37.368 1.00 50.97 94 LEU B CA 1
ATOM 1853 C C . LEU B 1 106 ? 12.730 -3.780 38.828 1.00 51.71 94 LEU B C 1
ATOM 1854 O O . LEU B 1 106 ? 13.437 -3.181 39.623 1.00 52.10 94 LEU B O 1
ATOM 1859 N N . THR B 1 107 ? 11.579 -4.355 39.193 1.00 52.54 95 THR B N 1
ATOM 1860 C CA . THR B 1 107 ? 11.215 -4.464 40.620 1.00 52.97 95 THR B CA 1
ATOM 1861 C C . THR B 1 107 ? 11.995 -5.612 41.235 1.00 53.43 95 THR B C 1
ATOM 1862 O O . THR B 1 107 ? 11.861 -5.874 42.426 1.00 53.50 95 THR B O 1
ATOM 1866 N N . TYR B 1 108 ? 12.796 -6.299 40.420 1.00 54.51 96 TYR B N 1
ATOM 1867 C CA . TYR B 1 108 ? 13.794 -7.264 40.885 1.00 55.52 96 TYR B CA 1
ATOM 1868 C C . TYR B 1 108 ? 13.131 -8.623 41.158 1.00 56.01 96 TYR B C 1
ATOM 1869 O O . TYR B 1 108 ? 12.157 -9.001 40.484 1.00 56.70 96 TYR B O 1
ATOM 1878 N N . GLU B 1 114 ? 16.335 -13.812 41.151 1.00 60.63 102 GLU B N 1
ATOM 1879 C CA . GLU B 1 114 ? 16.695 -12.459 40.740 1.00 60.29 102 GLU B CA 1
ATOM 1880 C C . GLU B 1 114 ? 16.817 -12.345 39.221 1.00 60.60 102 GLU B C 1
ATOM 1881 O O . GLU B 1 114 ? 16.509 -11.286 38.651 1.00 60.55 102 GLU B O 1
ATOM 1887 N N . GLU B 1 115 ? 17.292 -13.420 38.582 1.00 60.27 103 GLU B N 1
ATOM 1888 C CA . GLU B 1 115 ? 17.302 -13.521 37.107 1.00 59.81 103 GLU B CA 1
ATOM 1889 C C . GLU B 1 115 ? 15.980 -14.123 36.602 1.00 58.97 103 GLU B C 1
ATOM 1890 O O . GLU B 1 115 ? 15.689 -14.059 35.407 1.00 59.35 103 GLU B O 1
ATOM 1896 N N . ALA B 1 116 ? 15.165 -14.662 37.516 1.00 57.94 104 ALA B N 1
ATOM 1897 C CA . ALA B 1 116 ? 13.781 -15.034 37.195 1.00 56.86 104 ALA B CA 1
ATOM 1898 C C . ALA B 1 116 ? 12.838 -13.818 37.086 1.00 56.60 104 ALA B C 1
ATOM 1899 O O . ALA B 1 116 ? 11.615 -13.985 37.024 1.00 56.86 104 ALA B O 1
ATOM 1901 N N . ALA B 1 117 ? 13.414 -12.609 37.050 1.00 55.45 105 ALA B N 1
ATOM 1902 C CA . ALA B 1 117 ? 12.680 -11.364 36.848 1.00 54.16 105 ALA B CA 1
ATOM 1903 C C . ALA B 1 117 ? 12.710 -11.002 35.381 1.00 52.68 105 ALA B C 1
ATOM 1904 O O . ALA B 1 117 ? 12.448 -9.854 35.012 1.00 52.22 105 ALA B O 1
ATOM 1906 N N . LEU B 1 118 ? 13.035 -11.981 34.540 1.00 50.94 106 LEU B N 1
ATOM 1907 C CA . LEU B 1 118 ? 12.987 -11.807 33.097 1.00 49.96 106 LEU B CA 1
ATOM 1908 C C . LEU B 1 118 ? 11.693 -12.387 32.552 1.00 48.83 106 LEU B C 1
ATOM 1909 O O . LEU B 1 118 ? 11.284 -13.468 32.973 1.00 47.08 106 LEU B O 1
ATOM 1914 N N . ILE B 1 119 ? 11.069 -11.676 31.603 1.00 47.29 107 ILE B N 1
ATOM 1915 C CA . ILE B 1 119 ? 9.795 -12.086 31.019 1.00 46.71 107 ILE B CA 1
ATOM 1916 C C . ILE B 1 119 ? 9.972 -12.278 29.529 1.00 45.67 107 ILE B C 1
ATOM 1917 O O . ILE B 1 119 ? 10.453 -11.367 28.850 1.00 45.30 107 ILE B O 1
ATOM 1922 N N . ASP B 1 120 ? 9.566 -13.427 28.999 1.00 44.65 108 ASP B N 1
ATOM 1923 C CA . ASP B 1 120 ? 9.720 -13.678 27.558 1.00 45.52 108 ASP B CA 1
ATOM 1924 C C . ASP B 1 120 ? 8.456 -13.363 26.839 1.00 44.91 108 ASP B C 1
ATOM 1925 O O . ASP B 1 120 ? 7.394 -13.758 27.269 1.00 45.01 108 ASP B O 1
ATOM 1930 N N . ILE B 1 121 ? 8.549 -12.647 25.733 1.00 45.55 109 ILE B N 1
ATOM 1931 C CA . ILE B 1 121 ? 7.373 -12.271 25.009 1.00 45.68 109 ILE B CA 1
ATOM 1932 C C . ILE B 1 121 ? 7.540 -12.608 23.533 1.00 45.68 109 ILE B C 1
ATOM 1933 O O . ILE B 1 121 ? 8.526 -12.238 22.903 1.00 45.70 109 ILE B O 1
ATOM 1938 N N . ASP B 1 122 ? 6.534 -13.249 22.965 1.00 44.98 110 ASP B N 1
ATOM 1939 C CA . ASP B 1 122 ? 6.550 -13.574 21.556 1.00 44.71 110 ASP B CA 1
ATOM 1940 C C . ASP B 1 122 ? 6.585 -12.273 20.761 1.00 44.04 110 ASP B C 1
ATOM 1941 O O . ASP B 1 122 ? 5.870 -11.313 21.103 1.00 44.41 110 ASP B O 1
ATOM 1946 N N . SER B 1 123 ? 7.438 -12.243 19.736 1.00 41.93 111 SER B N 1
ATOM 1947 C CA . SER B 1 123 ? 7.650 -11.050 18.946 1.00 41.37 111 SER B CA 1
ATOM 1948 C C . SER B 1 123 ? 8.014 -11.435 17.550 1.00 39.90 111 SER B C 1
ATOM 1949 O O . SER B 1 123 ? 8.617 -12.459 17.362 1.00 39.13 111 SER B O 1
ATOM 1952 N N . ARG B 1 124 ? 7.676 -10.617 16.555 1.00 39.38 112 ARG B N 1
ATOM 1953 C CA . ARG B 1 124 ? 8.277 -10.784 15.253 1.00 39.11 112 ARG B CA 1
ATOM 1954 C C . ARG B 1 124 ? 9.736 -10.313 15.332 1.00 39.91 112 ARG B C 1
ATOM 1955 O O . ARG B 1 124 ? 10.098 -9.526 16.230 1.00 39.45 112 ARG B O 1
ATOM 1963 N N . PRO B 1 125 ? 10.576 -10.768 14.402 1.00 40.35 113 PRO B N 1
ATOM 1964 C CA . PRO B 1 125 ? 11.962 -10.334 14.400 1.00 41.17 113 PRO B CA 1
ATOM 1965 C C . PRO B 1 125 ? 12.095 -8.801 14.148 1.00 41.80 113 PRO B C 1
ATOM 1966 O O . PRO B 1 125 ? 12.954 -8.181 14.763 1.00 41.58 113 PRO B O 1
ATOM 1970 N N . SER B 1 126 ? 11.252 -8.235 13.274 1.00 41.87 114 SER B N 1
ATOM 1971 C CA . SER B 1 126 ? 11.268 -6.794 13.023 1.00 42.12 114 SER B CA 1
ATOM 1972 C C . SER B 1 126 ? 11.172 -5.975 14.300 1.00 42.54 114 SER B C 1
ATOM 1973 O O . SER B 1 126 ? 12.035 -5.174 14.636 1.00 45.29 114 SER B O 1
ATOM 1976 N N . ASP B 1 127 ? 10.136 -6.225 15.072 1.00 42.43 115 ASP B N 1
ATOM 1977 C CA . ASP B 1 127 ? 9.872 -5.475 16.251 1.00 41.81 115 ASP B CA 1
ATOM 1978 C C . ASP B 1 127 ? 10.970 -5.631 17.244 1.00 41.48 115 ASP B C 1
ATOM 1979 O O . ASP B 1 127 ? 11.379 -4.677 17.865 1.00 40.52 115 ASP B O 1
ATOM 1984 N N . ALA B 1 128 ? 11.443 -6.842 17.402 1.00 40.50 116 ALA B N 1
ATOM 1985 C CA . ALA B 1 128 ? 12.503 -7.149 18.368 1.00 41.15 116 ALA B CA 1
ATOM 1986 C C . ALA B 1 128 ? 13.777 -6.434 18.007 1.00 40.47 116 ALA B C 1
ATOM 1987 O O . ALA B 1 128 ? 14.413 -5.841 18.849 1.00 41.65 116 ALA B O 1
ATOM 1989 N N . ILE B 1 129 ? 14.163 -6.511 16.751 1.00 40.17 117 ILE B N 1
ATOM 1990 C CA . ILE B 1 129 ? 15.411 -5.872 16.311 1.00 39.56 117 ILE B CA 1
ATOM 1991 C C . ILE B 1 129 ? 15.296 -4.381 16.515 1.00 39.46 117 I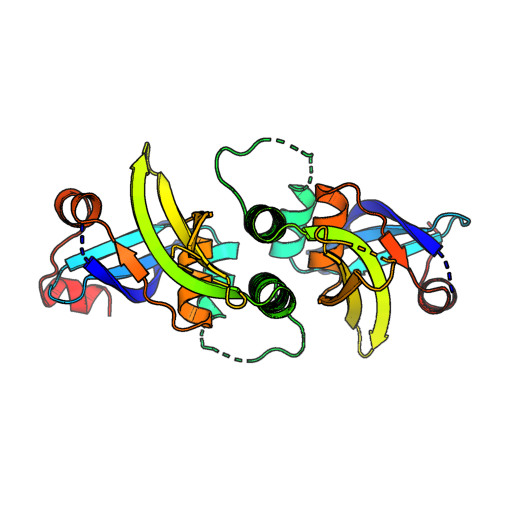LE B C 1
ATOM 1992 O O . ILE B 1 129 ? 16.228 -3.721 16.954 1.00 37.40 117 ILE B O 1
ATOM 1997 N N . ILE B 1 130 ? 14.145 -3.820 16.145 1.00 40.79 118 ILE B N 1
ATOM 1998 C CA . ILE B 1 130 ? 13.953 -2.365 16.285 1.00 39.24 118 ILE B CA 1
ATOM 1999 C C . ILE B 1 130 ? 14.094 -1.968 17.748 1.00 39.47 118 ILE B C 1
ATOM 2000 O O . ILE B 1 130 ? 14.742 -0.981 18.048 1.00 39.21 118 ILE B O 1
ATOM 2005 N N . LEU B 1 131 ? 13.526 -2.731 18.664 1.00 41.14 119 LEU B N 1
ATOM 2006 C CA . LEU B 1 131 ? 13.675 -2.427 20.063 1.00 41.12 119 LEU B CA 1
ATOM 2007 C C . LEU B 1 131 ? 15.087 -2.582 20.634 1.00 41.46 119 LEU B C 1
ATOM 2008 O O . LEU B 1 131 ? 15.476 -1.873 21.594 1.00 41.19 119 LEU B O 1
ATOM 2013 N N . ALA B 1 132 ? 15.810 -3.545 20.096 1.00 41.34 120 ALA B N 1
ATOM 2014 C CA . ALA B 1 132 ? 17.201 -3.770 20.450 1.00 40.85 120 ALA B CA 1
ATOM 2015 C C . ALA B 1 132 ? 18.015 -2.616 19.893 1.00 39.99 120 ALA B C 1
ATOM 2016 O O . ALA B 1 132 ? 18.852 -2.091 20.571 1.00 41.10 120 ALA B O 1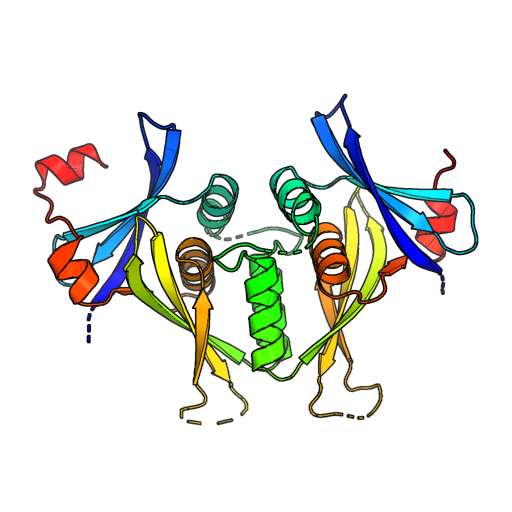
ATOM 2018 N N . VAL B 1 133 ? 17.744 -2.193 18.670 1.00 39.92 121 VAL B N 1
ATOM 2019 C CA . VAL B 1 133 ? 18.486 -1.054 18.117 1.00 39.50 121 VAL B CA 1
ATOM 2020 C C . VAL B 1 133 ? 18.249 0.169 19.003 1.00 39.99 121 VAL B C 1
ATOM 2021 O O . VAL B 1 133 ? 19.184 0.846 19.340 1.00 40.50 121 VAL B O 1
ATOM 2025 N N . LYS B 1 134 ? 16.991 0.428 19.375 1.00 40.09 122 LYS B N 1
ATOM 2026 C CA . LYS B 1 134 ? 16.629 1.621 20.138 1.00 40.87 122 LYS B CA 1
ATOM 2027 C C . LYS B 1 134 ? 17.234 1.629 21.500 1.00 40.39 122 LYS B C 1
ATOM 2028 O O . LYS B 1 134 ? 17.657 2.682 21.991 1.00 40.27 122 LYS B O 1
ATOM 2034 N N . THR B 1 135 ? 17.291 0.462 22.133 1.00 39.59 123 THR B N 1
ATOM 2035 C CA . THR B 1 135 ? 17.722 0.411 23.513 1.00 39.05 123 THR B CA 1
ATOM 2036 C C . THR B 1 135 ? 19.206 0.077 23.710 1.00 39.39 123 THR B C 1
ATOM 2037 O O . THR B 1 135 ? 19.715 0.226 24.781 1.00 39.43 123 THR B O 1
ATOM 2041 N N . GLY B 1 136 ? 19.902 -0.386 22.693 1.00 40.60 124 GLY B N 1
ATOM 2042 C CA . GLY B 1 136 ? 21.227 -0.929 22.896 1.00 41.42 124 GLY B CA 1
ATOM 2043 C C . GLY B 1 136 ? 21.216 -2.344 23.461 1.00 41.83 124 GLY B C 1
ATOM 2044 O O . GLY B 1 136 ? 22.275 -2.907 23.713 1.00 42.60 124 GLY B O 1
ATOM 2045 N N . ALA B 1 137 ? 20.038 -2.936 23.678 1.00 42.61 125 ALA B N 1
ATOM 2046 C CA . ALA B 1 137 ? 19.948 -4.282 24.283 1.00 41.79 125 ALA B CA 1
ATOM 2047 C C . ALA B 1 137 ? 20.506 -5.327 23.284 1.00 42.26 125 ALA B C 1
ATOM 2048 O O . ALA B 1 137 ? 20.387 -5.143 22.101 1.00 42.64 125 ALA B O 1
ATOM 2050 N N . PRO B 1 138 ? 21.136 -6.395 23.763 1.00 42.06 126 PRO B N 1
ATOM 2051 C CA . PRO B 1 138 ? 21.735 -7.363 22.893 1.00 42.14 126 PRO B CA 1
ATOM 2052 C C . PRO B 1 138 ? 20.739 -8.200 22.091 1.00 41.71 126 PRO B C 1
ATOM 2053 O O . PRO B 1 138 ? 19.686 -8.589 22.622 1.00 41.30 126 PRO B O 1
ATOM 2057 N N . ILE B 1 139 ? 21.135 -8.493 20.854 1.00 40.75 127 ILE B N 1
ATOM 2058 C CA . ILE B 1 139 ? 20.452 -9.433 19.956 1.00 40.42 127 ILE B CA 1
ATOM 2059 C C . ILE B 1 139 ? 21.230 -10.734 19.961 1.00 41.01 127 ILE B C 1
ATOM 2060 O O . ILE B 1 139 ? 22.462 -10.732 19.901 1.00 38.73 127 ILE B O 1
ATOM 2065 N N . PHE B 1 140 ? 20.488 -11.844 20.056 1.00 40.57 128 PHE B N 1
ATOM 2066 C CA . PHE B 1 140 ? 21.048 -13.161 19.880 1.00 40.50 128 PHE B CA 1
ATOM 2067 C C . PHE B 1 140 ? 20.331 -13.930 18.794 1.00 40.80 128 PHE B C 1
ATOM 2068 O O . PHE B 1 140 ? 19.134 -13.750 18.569 1.00 39.96 128 PHE B O 1
ATOM 2076 N N . VAL B 1 141 ? 21.093 -14.756 18.090 1.00 40.85 129 VAL B N 1
ATOM 2077 C CA . VAL B 1 141 ? 20.549 -15.674 17.113 1.00 41.68 129 VAL B CA 1
ATOM 2078 C C . VAL B 1 141 ? 20.913 -17.087 17.533 1.00 42.72 129 VAL B C 1
ATOM 2079 O O . VAL B 1 141 ? 22.063 -17.369 17.881 1.00 42.77 129 VAL B O 1
ATOM 2083 N N . SER B 1 142 ? 19.924 -17.972 17.531 1.00 43.13 130 SER B N 1
ATOM 2084 C CA . SER B 1 142 ? 20.151 -19.353 17.920 1.00 43.73 130 SER B CA 1
ATOM 2085 C C . SER B 1 142 ? 21.142 -20.084 16.995 1.00 43.99 130 SER B C 1
ATOM 2086 O O . SER B 1 142 ? 21.107 -19.921 15.779 1.00 43.40 130 SER B O 1
ATOM 2089 N N . ASP B 1 143 ? 21.999 -20.910 17.598 1.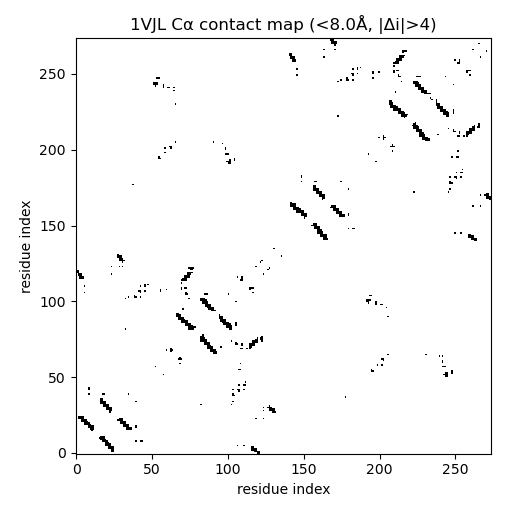00 44.16 131 ASP B N 1
ATOM 2090 C CA . ASP B 1 143 ? 23.006 -21.684 16.877 1.00 44.89 131 ASP B CA 1
ATOM 2091 C C . ASP B 1 143 ? 22.400 -22.278 15.628 1.00 45.34 131 ASP B C 1
ATOM 2092 O O . ASP B 1 143 ? 22.966 -22.218 14.537 1.00 46.20 131 ASP B O 1
ATOM 2097 N N . ASN B 1 144 ? 21.237 -22.879 15.809 1.00 45.76 132 ASN B N 1
ATOM 2098 C CA . ASN B 1 144 ? 20.554 -23.595 14.746 1.00 46.16 132 ASN B CA 1
ATOM 2099 C C . ASN B 1 144 ? 20.260 -22.727 13.499 1.00 45.53 132 ASN B C 1
ATOM 2100 O O . ASN B 1 144 ? 20.470 -23.148 12.372 1.00 45.90 132 ASN B O 1
ATOM 2105 N N . LEU B 1 145 ? 19.788 -21.511 13.713 1.00 45.03 133 LEU B N 1
ATOM 2106 C CA . LEU B 1 145 ? 19.575 -20.558 12.608 1.00 44.55 133 LEU B CA 1
ATOM 2107 C C . LEU B 1 145 ? 20.866 -20.180 11.918 1.00 44.39 133 LEU B C 1
ATOM 2108 O O . LEU B 1 145 ? 20.903 -20.113 10.704 1.00 44.26 133 LEU B O 1
ATOM 2113 N N . VAL B 1 146 ? 21.926 -19.968 12.694 1.00 44.46 134 VAL B N 1
ATOM 2114 C CA . VAL B 1 146 ? 23.248 -19.685 12.142 1.00 44.54 134 VAL B CA 1
ATOM 2115 C C . VAL B 1 146 ? 23.756 -20.833 11.308 1.00 44.93 134 VAL B C 1
ATOM 2116 O O . VAL B 1 146 ? 24.141 -20.632 10.170 1.00 45.07 134 VAL B O 1
ATOM 2120 N N . GLU B 1 147 ? 23.782 -22.032 11.900 1.00 44.35 135 GLU B N 1
ATOM 2121 C CA . GLU B 1 147 ? 24.131 -23.251 11.185 1.00 44.85 135 GLU B CA 1
ATOM 2122 C C . GLU B 1 147 ? 23.332 -23.368 9.892 1.00 45.09 135 GLU B C 1
ATOM 2123 O O . GLU B 1 147 ? 23.917 -23.475 8.833 1.00 46.49 135 GLU B O 1
ATOM 2129 N N . LYS B 1 148 ? 22.005 -23.308 9.947 1.00 45.56 136 LYS B N 1
ATOM 2130 C CA . LYS B 1 148 ? 21.216 -23.650 8.754 1.00 45.55 136 LYS B CA 1
ATOM 2131 C C . LYS B 1 148 ? 20.972 -22.458 7.809 1.00 45.76 136 LYS B C 1
ATOM 2132 O O . LYS B 1 148 ? 20.825 -22.659 6.602 1.00 45.46 136 LYS B O 1
ATOM 2135 N N . HIS B 1 149 ? 20.934 -21.231 8.333 1.00 45.54 137 HIS B N 1
ATOM 2136 C CA . HIS B 1 149 ? 20.471 -20.084 7.525 1.00 45.62 137 HIS B CA 1
ATOM 2137 C C . HIS B 1 149 ? 21.392 -18.893 7.353 1.00 46.14 137 HIS B C 1
ATOM 2138 O O . HIS B 1 149 ? 21.084 -18.027 6.539 1.00 45.84 137 HIS B O 1
ATOM 2145 N N . SER B 1 150 ? 22.523 -18.860 8.067 1.00 46.73 138 SER B N 1
ATOM 2146 C CA . SER B 1 150 ? 23.481 -17.779 7.881 1.00 47.33 138 SER B CA 1
ATOM 2147 C C . SER B 1 150 ? 24.145 -17.957 6.539 1.00 47.17 138 SER B C 1
ATOM 2148 O O . SER B 1 150 ? 24.193 -19.059 6.000 1.00 48.60 138 SER B O 1
ATOM 2151 N N . ILE B 1 151 ? 24.647 -16.863 6.003 1.00 47.01 139 ILE B N 1
ATOM 2152 C CA . ILE B 1 151 ? 25.186 -16.793 4.660 1.00 46.78 139 ILE B CA 1
ATOM 2153 C C . ILE B 1 151 ? 26.507 -16.041 4.728 1.00 46.86 139 ILE B C 1
ATOM 2154 O O . ILE B 1 151 ? 26.756 -15.304 5.673 1.00 45.92 139 ILE B O 1
ATOM 2159 N N . GLU B 1 152 ? 27.350 -16.232 3.723 1.00 47.08 140 GLU B N 1
ATOM 2160 C CA . GLU B 1 152 ? 28.567 -15.450 3.589 1.00 47.95 140 GLU B CA 1
ATOM 2161 C C . GLU B 1 152 ? 28.348 -14.325 2.568 1.00 48.22 140 GLU B C 1
ATOM 2162 O O . GLU B 1 152 ? 27.569 -14.494 1.617 1.00 48.30 140 GLU B O 1
ATOM 2168 N N . LEU B 1 153 ? 29.034 -13.190 2.762 1.00 48.55 141 LEU B N 1
ATOM 2169 C CA . LEU B 1 153 ? 29.034 -12.076 1.787 1.00 48.71 141 LEU B CA 1
ATOM 2170 C C . LEU B 1 153 ? 30.450 -11.666 1.378 1.00 48.74 141 LEU B C 1
ATOM 2171 O O . LEU B 1 153 ? 30.649 -11.009 0.348 1.00 48.65 141 LEU B O 1
#

CATH classification: 3.10.690.10

Foldseek 3Di:
DWWKAFPDWAQDPPNRFIWTWIQTPPAQKTFIATDGPVLSVLLVCLCPDDPDDDPLSVVQVVQVVQQKHFAEKEQEDDDPSATKIWTWMARRVVSIDTDIDGPSSRNSRCSNPVHIYYYDPVCRVPGIDRDDVVVVVVVD/DWWKAFPDFDAPVVVRFTWTWIGTPPDQWTFIATDHPVLSVLLVVLVPDDPDADDLSVVQVVQVVQQKAFAEKEQEDADPSFTKMWGWMARRVDPVVSIDTDTDGPSSRNSRCSNPVHIYYYHPVCCVPGIDHD

Solvent-accessible surface area: 14534 Å² total

Organism: Thermotoga maritima (strain ATCC 43589 / DSM 3109 / JCM 10099 / NBRC 100826 / MSB8) (NCBI:txid243274)

Nearest PDB structures (foldseek):
  1vjl-assembly1_A  TM=1.002E+00  e=1.322E-28  Thermotoga maritima
  1sj5-assembly1_A  TM=9.963E-01  e=6.725E-25  Thermotoga maritima
  1vjl-assembly1_B  TM=9.915E-01  e=1.569E-24  Thermotoga maritima
  1sj5-assembly1_B  TM=9.956E-01  e=4.956E-24  Thermotoga maritima
  8esf-assembly1_A  TM=3.269E-01  e=2.400E-01  Homo sapiens

Secondary structure (DSSP, 8-state):
--EEEEEEEEE-TTT--EEEEEEETTSSEEEEEE--HHHHHHHHH-----SS--HHHHHHHHHHHTTEEEEEEEEEEEETTEEEEEEEEEE----EEEEEE-HHHHHHHHHHHTPPEEE-HHHHHHH-EEPPHHHHHHH-/--EEEEEEEEEETTTTEEEEEEEETTSSEEEEEE--HHHHHHHHH-----SS--HHHHHHHHHHHTTEEEEEEEEEEEETTEEEEEEEEEETT---TTEEEEEE-HHHHHHHHHHH-PPEEE-HHHHHHH-EE-

Sequence (274 aa):
HRKAWVKTLALDRVSNTPVVILGIEGTNRVLPIWIGACEGHALALAEKEFPRPLTHDLLLSVLESLEARVDKVIIHSLKDNTFYATLVIRDLTAALIDIDSRPSDAIILAVKTGAPIFVSDNLVEKHSIELEVNERDLINHRKAWVKTLALDRVSNTPVVILGIEGTNRVLPIWIGACEGHALALAEKEFPRPLTHDLLLSVLESLEARVDKVIIHSLKDNTFYATLVIRDLTYEEAALIDIDSRPSDAIILAVKTGAPIFVSDNLVEKHSIEL

B-factor: mean 45.9, std 5.92, range [20.81, 88.46]